Protein AF-A0A7S1TTG0-F1 (afdb_monomer_lite)

Organism: NCBI:txid124430

Radius of gyration: 37.66 Å; chains: 1; bounding box: 76×42×135 Å

pLDDT: mean 81.74, std 12.65, range [34.72, 96.5]

Foldseek 3Di:
DVVVVVVVVVVVVVVVVVVVVVVVVVVVVVVVVVVVVVVVVVVVVVVVVVVVVVVVVVVVVVVVVVVVVLVVLLVVLVVLLVLLVVLLVVVLVVCVVCVPQVQQSVLLNLLSCLLNLLSVLLSVLSVCAPVHDPLSNLVSVLVNLLSLLVNLLSLLSNLCCLQQVNDNVSNLVSFDQWDFALDDDPDPPPPDPDPRDIDGSNVLSVQLNVLSVQLSVLRSVLSVVVSVVVVPPDPDDLAQCPPVDPSNVSVVVNVVSVVSNVSSVVRSCVRCVVVCVVVCCPLLVCLSVVLVVVLVVLLVVLRVCSVVCPPCSNDPSSSSSVSSSVSSNSSSVSSVSND

Structure (mmCIF, N/CA/C/O backbone):
data_AF-A0A7S1TTG0-F1
#
_entry.id   AF-A0A7S1TTG0-F1
#
loop_
_atom_site.group_PDB
_atom_site.id
_atom_site.type_symbol
_atom_site.label_atom_id
_atom_site.label_alt_id
_atom_site.label_comp_id
_atom_site.label_asym_id
_atom_site.label_entity_id
_atom_site.label_seq_id
_atom_site.pdbx_PDB_ins_code
_atom_site.Cartn_x
_atom_site.Cartn_y
_atom_site.Cartn_z
_atom_site.occupancy
_atom_site.B_iso_or_equiv
_atom_site.auth_seq_id
_atom_site.auth_comp_id
_atom_site.auth_asym_id
_atom_site.auth_atom_id
_atom_site.pdbx_PDB_model_num
ATOM 1 N N . ASN A 1 1 ? 45.278 26.942 -102.974 1.00 57.84 1 ASN A N 1
ATOM 2 C CA . ASN A 1 1 ? 44.413 25.773 -102.704 1.00 57.84 1 ASN A CA 1
ATOM 3 C C . ASN A 1 1 ? 45.129 24.630 -102.006 1.00 57.84 1 ASN A C 1
ATOM 5 O O . ASN A 1 1 ? 44.792 24.417 -100.856 1.00 57.84 1 ASN A O 1
ATOM 9 N N . ARG A 1 2 ? 46.149 23.974 -102.584 1.00 59.22 2 ARG A N 1
ATOM 10 C CA . ARG A 1 2 ? 46.800 22.806 -101.938 1.00 59.22 2 ARG A CA 1
ATOM 11 C C . ARG A 1 2 ? 47.342 23.033 -100.519 1.00 59.22 2 ARG A C 1
ATOM 13 O O . ARG A 1 2 ? 47.180 22.164 -99.680 1.00 59.22 2 ARG A O 1
ATOM 20 N N . THR A 1 3 ? 47.940 24.190 -100.237 1.00 59.69 3 THR A N 1
ATOM 21 C CA . THR A 1 3 ? 48.471 24.520 -98.901 1.00 59.69 3 THR A CA 1
ATOM 22 C C . THR A 1 3 ? 47.386 24.735 -97.842 1.00 59.69 3 THR A C 1
ATOM 24 O O . THR A 1 3 ? 47.612 24.417 -96.683 1.00 59.69 3 THR A O 1
ATOM 27 N N . LEU A 1 4 ? 46.199 25.220 -98.228 1.00 60.75 4 LEU A N 1
ATOM 28 C CA . LEU A 1 4 ? 45.053 25.379 -97.322 1.00 60.75 4 LEU A CA 1
ATOM 29 C C . LEU A 1 4 ? 44.391 24.029 -97.007 1.00 60.75 4 LEU A C 1
ATOM 31 O O . LEU A 1 4 ? 43.948 23.816 -95.882 1.00 60.75 4 LEU A O 1
ATOM 35 N N . GLU A 1 5 ? 44.362 23.109 -97.974 1.00 65.69 5 GLU A N 1
ATOM 36 C CA . GLU A 1 5 ? 43.811 21.760 -97.796 1.00 65.69 5 GLU A CA 1
ATOM 37 C C . GLU A 1 5 ? 44.670 20.899 -96.856 1.00 65.69 5 GLU A C 1
ATOM 39 O O . GLU A 1 5 ? 44.120 20.223 -95.987 1.00 65.69 5 GLU A O 1
ATOM 44 N N . THR A 1 6 ? 46.004 20.974 -96.948 1.00 68.06 6 THR A N 1
ATOM 45 C CA . THR A 1 6 ? 46.905 20.286 -96.003 1.00 68.06 6 THR A CA 1
ATOM 46 C C . THR A 1 6 ? 46.790 20.836 -94.583 1.00 68.06 6 THR A C 1
ATOM 48 O O . THR A 1 6 ? 46.655 20.054 -93.647 1.00 68.06 6 THR A O 1
ATOM 51 N N . SER A 1 7 ? 46.737 22.162 -94.406 1.00 66.00 7 SER A N 1
ATOM 52 C CA . SER A 1 7 ? 46.557 22.766 -93.076 1.00 66.00 7 SER A CA 1
ATOM 53 C C . SER A 1 7 ? 45.190 22.442 -92.459 1.00 66.00 7 SER A C 1
ATOM 55 O O . SER A 1 7 ? 45.082 22.271 -91.247 1.00 66.00 7 SER A O 1
ATOM 57 N N . HIS A 1 8 ? 44.140 22.311 -93.277 1.00 74.00 8 HIS A N 1
ATOM 58 C CA . HIS A 1 8 ? 42.823 21.878 -92.806 1.00 74.00 8 HIS A CA 1
ATOM 59 C C . HIS A 1 8 ? 42.832 20.405 -92.361 1.00 74.00 8 HIS A C 1
ATOM 61 O O . HIS A 1 8 ? 42.243 20.067 -91.336 1.00 74.00 8 HIS A O 1
ATOM 67 N N . HIS A 1 9 ? 43.533 19.530 -93.089 1.00 76.06 9 HIS A N 1
ATOM 68 C CA . HIS A 1 9 ? 43.656 18.113 -92.740 1.00 76.06 9 HIS A CA 1
ATOM 69 C C . HIS A 1 9 ? 44.483 17.889 -91.460 1.00 76.06 9 HIS A C 1
ATOM 71 O O . HIS A 1 9 ? 44.135 17.042 -90.638 1.00 76.06 9 HIS A O 1
ATOM 77 N N . GLU A 1 10 ? 45.549 18.664 -91.250 1.00 78.56 10 GLU A N 1
ATOM 78 C CA . GLU A 1 10 ? 46.333 18.645 -90.005 1.00 78.56 10 GLU A CA 1
ATOM 79 C C . GLU A 1 10 ? 45.517 19.159 -88.811 1.00 78.56 10 GLU A C 1
ATOM 81 O O . GLU A 1 10 ? 45.565 18.584 -87.723 1.00 78.56 10 GLU A O 1
ATOM 86 N N . MET A 1 11 ? 44.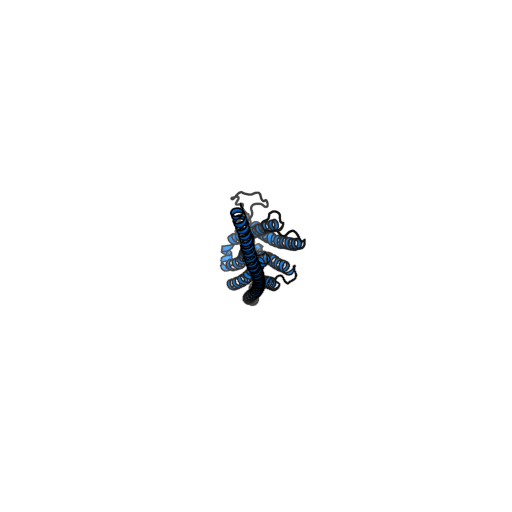705 20.199 -89.021 1.00 78.62 11 MET A N 1
ATOM 87 C CA . MET A 1 11 ? 43.832 20.743 -87.982 1.00 78.62 11 MET A CA 1
ATOM 88 C C . MET A 1 11 ? 42.720 19.762 -87.579 1.00 78.62 11 MET A C 1
ATOM 90 O O . MET A 1 11 ? 42.413 19.645 -86.393 1.00 78.62 11 MET A O 1
ATOM 94 N N . GLU A 1 12 ? 42.138 19.019 -88.525 1.00 81.38 12 GLU A N 1
ATOM 95 C CA . GLU A 1 12 ? 41.168 17.958 -88.218 1.00 81.38 12 GLU A CA 1
ATOM 96 C C . GLU A 1 12 ? 41.820 16.747 -87.530 1.00 81.38 12 GLU A C 1
ATOM 98 O O . GLU A 1 12 ? 41.250 16.202 -86.581 1.00 81.38 12 GLU A O 1
ATOM 103 N N . ALA A 1 13 ? 43.045 16.372 -87.912 1.00 81.62 13 ALA A N 1
ATOM 104 C CA . ALA A 1 13 ? 43.808 15.344 -87.201 1.00 81.62 13 ALA A CA 1
ATOM 105 C C . ALA A 1 13 ? 44.073 15.754 -85.739 1.00 81.62 13 ALA A C 1
ATOM 107 O O . ALA A 1 13 ? 43.800 14.979 -84.824 1.00 81.62 13 ALA A O 1
ATOM 108 N N . TYR A 1 14 ? 44.487 17.004 -85.499 1.00 82.75 14 TYR A N 1
ATOM 109 C CA . TYR A 1 14 ? 44.721 17.528 -84.150 1.00 82.75 14 TYR A CA 1
ATOM 110 C C . TYR A 1 14 ? 43.438 17.590 -83.309 1.00 82.75 14 TYR A C 1
ATOM 112 O O . TYR A 1 14 ? 43.443 17.212 -82.137 1.00 82.75 14 TYR A O 1
ATOM 120 N N . LYS A 1 15 ? 42.307 18.007 -83.900 1.00 85.25 15 LYS A N 1
ATOM 121 C CA . LYS A 1 15 ? 40.992 17.966 -83.232 1.00 85.25 15 LYS A CA 1
ATOM 122 C C . LYS A 1 15 ? 40.595 16.546 -82.840 1.00 85.25 15 LYS A C 1
ATOM 124 O O . LYS A 1 15 ? 40.024 16.357 -81.768 1.00 85.25 15 LYS A O 1
ATOM 129 N N . THR A 1 16 ? 40.879 15.567 -83.696 1.00 85.19 16 THR A N 1
ATOM 130 C CA . THR A 1 16 ? 40.537 14.160 -83.451 1.00 85.19 16 THR A CA 1
ATOM 131 C C . THR A 1 16 ? 41.387 13.586 -82.318 1.00 85.19 16 THR A C 1
ATOM 133 O O . THR A 1 16 ? 40.827 13.058 -81.361 1.00 85.19 16 THR A O 1
ATOM 136 N N . SER A 1 17 ? 42.706 13.806 -82.337 1.00 85.56 17 SER A N 1
ATOM 137 C CA . SER A 1 17 ? 43.602 13.406 -81.241 1.00 85.56 17 SER A CA 1
ATOM 138 C C . SER A 1 17 ? 43.281 14.117 -79.923 1.00 85.56 17 SER A C 1
ATOM 140 O O . SER A 1 17 ? 43.355 13.509 -78.857 1.00 85.56 17 SER A O 1
ATOM 142 N N . PHE A 1 18 ? 42.880 15.392 -79.967 1.00 88.06 18 PHE A N 1
ATOM 143 C CA . PHE A 1 18 ? 42.458 16.123 -78.770 1.00 88.06 18 PHE A CA 1
ATOM 144 C C . PHE A 1 18 ? 41.147 15.578 -78.187 1.00 88.06 18 PHE A C 1
ATOM 146 O O . PHE A 1 18 ? 41.023 15.465 -76.967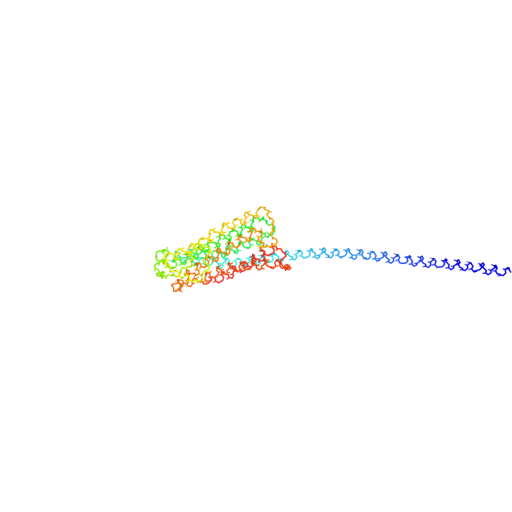 1.00 88.06 18 PHE A O 1
ATOM 153 N N . ARG A 1 19 ? 40.175 15.210 -79.035 1.00 88.19 19 ARG A N 1
ATOM 154 C CA . ARG A 1 19 ? 38.940 14.539 -78.594 1.00 88.19 19 ARG A CA 1
ATOM 155 C C . ARG A 1 19 ? 39.243 13.193 -77.950 1.00 88.19 19 ARG A C 1
ATOM 157 O O . ARG A 1 19 ? 38.783 12.955 -76.843 1.00 88.19 19 ARG A O 1
ATOM 164 N N . GLU A 1 20 ? 40.085 12.379 -78.579 1.00 90.94 20 GLU A N 1
ATOM 165 C CA . GLU A 1 20 ? 40.494 11.077 -78.047 1.00 90.94 20 GLU A CA 1
ATOM 166 C C . GLU A 1 20 ? 41.223 11.205 -76.699 1.00 90.94 20 GLU A C 1
ATOM 168 O O . GLU A 1 20 ? 40.926 10.474 -75.755 1.00 90.94 20 GLU A O 1
ATOM 173 N N . TYR A 1 21 ? 42.119 12.189 -76.556 1.00 89.44 21 TYR A N 1
ATOM 174 C CA . TYR A 1 21 ? 42.762 12.485 -75.274 1.00 89.44 21 TYR A CA 1
ATOM 175 C C . TYR A 1 21 ? 41.751 12.945 -74.213 1.00 89.44 21 TYR A C 1
ATOM 177 O O . TYR A 1 21 ? 41.807 12.491 -73.072 1.00 89.44 21 TYR A O 1
ATOM 185 N N . SER A 1 22 ? 40.806 13.818 -74.580 1.00 89.75 22 SER A N 1
ATOM 186 C CA . SER A 1 22 ? 39.758 14.292 -73.670 1.00 89.75 22 SER A CA 1
ATOM 187 C C . SER A 1 22 ? 38.831 13.164 -73.216 1.00 89.75 22 SER A C 1
ATOM 189 O O . SER A 1 22 ? 38.474 13.122 -72.038 1.00 89.75 22 SER A O 1
ATOM 191 N N . ASP A 1 23 ? 38.460 12.257 -74.117 1.00 91.75 23 ASP A N 1
ATOM 192 C CA . ASP A 1 23 ? 37.579 11.131 -73.817 1.00 91.75 23 ASP A CA 1
ATOM 193 C C . ASP A 1 23 ? 38.298 10.080 -72.960 1.00 91.75 23 ASP A C 1
ATOM 195 O O . ASP A 1 23 ? 37.729 9.613 -71.974 1.00 91.75 23 ASP A O 1
ATOM 199 N N . ASN A 1 24 ? 39.581 9.805 -73.227 1.00 91.44 24 ASN A N 1
ATOM 200 C CA . ASN A 1 24 ? 40.414 8.962 -72.363 1.00 91.44 24 ASN A CA 1
ATOM 201 C C . ASN A 1 24 ? 40.600 9.568 -70.963 1.00 91.44 24 ASN A C 1
ATOM 203 O O . ASN A 1 24 ? 40.540 8.852 -69.963 1.00 91.44 24 ASN A O 1
ATOM 207 N N . LEU A 1 25 ? 40.794 10.888 -70.862 1.00 91.62 25 LEU A N 1
ATOM 208 C CA . LEU A 1 25 ? 40.912 11.575 -69.574 1.00 91.62 25 LEU A CA 1
ATOM 209 C C . LEU A 1 25 ? 39.609 11.472 -68.764 1.00 91.62 25 LEU A C 1
ATOM 211 O O . LEU A 1 25 ? 39.657 11.187 -67.569 1.00 91.62 25 LEU A O 1
ATOM 215 N N . LYS A 1 26 ? 38.451 11.666 -69.412 1.00 92.62 26 LYS A N 1
ATOM 216 C CA . LYS A 1 26 ? 37.133 11.496 -68.778 1.00 92.62 26 LYS A CA 1
ATOM 217 C C . LYS A 1 26 ? 36.910 10.058 -68.327 1.00 92.62 26 LYS A C 1
ATOM 219 O O . LYS A 1 26 ? 36.543 9.852 -67.179 1.00 92.62 26 LYS A O 1
ATOM 224 N N . ALA A 1 27 ? 37.201 9.079 -69.184 1.00 91.44 27 ALA A N 1
ATOM 225 C CA . ALA A 1 27 ? 37.044 7.667 -68.854 1.00 91.44 27 ALA A CA 1
ATOM 226 C C . ALA A 1 27 ? 37.896 7.258 -67.640 1.00 91.44 27 ALA A C 1
ATOM 228 O O . ALA A 1 27 ? 37.401 6.577 -66.744 1.00 91.44 27 ALA A O 1
ATOM 229 N N . ASN A 1 28 ? 39.148 7.725 -67.565 1.00 91.75 28 ASN A N 1
ATOM 230 C CA . ASN A 1 28 ? 40.023 7.472 -66.417 1.00 91.75 28 ASN A CA 1
ATOM 231 C C . ASN A 1 28 ? 39.524 8.160 -65.137 1.00 91.75 28 ASN A C 1
ATOM 233 O O . ASN A 1 28 ? 39.588 7.572 -64.057 1.00 91.75 28 ASN A O 1
ATOM 237 N N . LEU A 1 29 ? 39.007 9.388 -65.247 1.00 93.25 29 LEU A N 1
ATOM 238 C CA . LEU A 1 29 ? 38.441 10.119 -64.113 1.00 93.25 29 LEU A CA 1
ATOM 239 C C . LEU A 1 29 ? 37.163 9.446 -63.587 1.00 93.25 29 LEU A C 1
ATOM 241 O O . LEU A 1 29 ? 37.017 9.268 -62.378 1.00 93.25 29 LEU A O 1
ATOM 245 N N . ASP A 1 30 ? 36.273 9.023 -64.486 1.00 92.44 30 ASP A N 1
ATOM 246 C CA . ASP A 1 30 ? 35.035 8.317 -64.150 1.00 92.44 30 ASP A CA 1
ATOM 247 C C . ASP A 1 30 ? 35.322 6.938 -63.543 1.00 92.44 30 ASP A C 1
ATOM 249 O O . ASP A 1 30 ? 34.661 6.534 -62.583 1.00 92.44 30 ASP A O 1
ATOM 253 N N . ALA A 1 31 ? 36.328 6.219 -64.052 1.00 92.50 31 ALA A N 1
ATOM 254 C CA . ALA A 1 31 ? 36.776 4.953 -63.479 1.00 92.50 31 ALA A CA 1
ATOM 255 C C . ALA A 1 31 ? 37.287 5.140 -62.041 1.00 92.50 31 ALA A C 1
ATOM 257 O O . ALA A 1 31 ? 36.800 4.461 -61.135 1.00 92.50 31 ALA A O 1
ATOM 258 N N . GLY A 1 32 ? 38.179 6.113 -61.813 1.00 92.50 32 GLY A N 1
ATOM 259 C CA . GLY A 1 32 ? 38.700 6.416 -60.476 1.00 92.50 32 GLY A CA 1
ATOM 260 C C . GLY A 1 32 ? 37.614 6.883 -59.499 1.00 92.50 32 GLY A C 1
ATOM 261 O O . GLY A 1 32 ? 37.594 6.470 -58.339 1.00 92.50 32 GLY A O 1
ATOM 262 N N . PHE A 1 33 ? 36.651 7.688 -59.962 1.00 94.19 33 PHE A N 1
ATOM 263 C CA . PHE A 1 33 ? 35.522 8.119 -59.134 1.00 94.19 33 PHE A CA 1
ATOM 264 C C . PHE A 1 33 ? 34.594 6.954 -58.760 1.00 94.19 33 PHE A C 1
ATOM 266 O O . PHE A 1 33 ? 34.134 6.858 -57.619 1.00 94.19 33 PHE A O 1
ATOM 273 N N . ASN A 1 34 ? 34.322 6.044 -59.700 1.00 93.19 34 ASN A N 1
ATOM 274 C CA . ASN A 1 34 ? 33.497 4.864 -59.445 1.00 93.19 34 ASN A CA 1
ATOM 275 C C . ASN A 1 34 ? 34.171 3.877 -58.482 1.00 93.19 34 ASN A C 1
ATOM 277 O O . ASN A 1 34 ? 33.480 3.308 -57.634 1.00 93.19 34 ASN A O 1
ATOM 281 N N . GLU A 1 35 ? 35.492 3.714 -58.565 1.00 94.94 35 GLU A N 1
ATOM 282 C CA . GLU A 1 35 ? 36.279 2.904 -57.630 1.00 94.94 35 GLU A CA 1
ATOM 283 C C . GLU A 1 35 ? 36.196 3.462 -56.202 1.00 94.94 35 GLU A C 1
ATOM 285 O O . GLU A 1 35 ? 35.742 2.763 -55.294 1.00 94.94 35 GLU A O 1
ATOM 290 N N . GLN A 1 36 ? 36.478 4.757 -56.015 1.00 93.38 36 GLN A N 1
ATOM 291 C CA . GLN A 1 36 ? 36.353 5.406 -54.702 1.00 93.38 36 GLN A CA 1
ATOM 292 C C . GLN A 1 36 ? 34.925 5.336 -54.144 1.00 93.38 36 GLN A C 1
ATOM 294 O O . GLN A 1 36 ? 34.714 5.143 -52.944 1.00 93.38 36 GLN A O 1
ATOM 299 N N . LYS A 1 37 ? 33.911 5.462 -55.006 1.00 95.06 37 LYS A N 1
ATOM 300 C CA . LYS A 1 37 ? 32.506 5.323 -54.607 1.00 95.06 37 LYS A CA 1
ATOM 301 C C . LYS A 1 37 ? 32.175 3.896 -54.158 1.00 95.06 37 LYS A C 1
ATOM 303 O O . LYS A 1 37 ? 31.380 3.727 -53.229 1.00 95.06 37 LYS A O 1
ATOM 308 N N . ALA A 1 38 ? 32.757 2.879 -54.794 1.00 94.44 38 ALA A N 1
ATOM 309 C CA . ALA A 1 38 ? 32.591 1.484 -54.399 1.00 94.44 38 ALA A CA 1
ATOM 310 C C . ALA A 1 38 ? 33.254 1.201 -53.041 1.00 94.44 38 ALA A C 1
ATOM 312 O O . ALA A 1 38 ? 32.617 0.592 -52.176 1.00 94.44 38 ALA A O 1
ATOM 313 N N . GLU A 1 39 ? 34.466 1.714 -52.811 1.00 95.69 39 GLU A N 1
ATOM 314 C CA . GLU A 1 39 ? 35.157 1.621 -51.519 1.00 95.69 39 GLU A CA 1
ATOM 315 C C . GLU A 1 39 ? 34.374 2.311 -50.397 1.00 95.69 39 GLU A C 1
ATOM 317 O O . GLU A 1 39 ? 34.127 1.706 -49.355 1.00 95.69 39 GLU A O 1
ATOM 322 N N . LEU A 1 40 ? 33.881 3.533 -50.630 1.00 94.50 40 LEU A N 1
ATOM 323 C CA . LEU A 1 40 ? 33.034 4.250 -49.670 1.00 94.50 40 LEU A CA 1
ATOM 324 C C . LEU A 1 40 ? 31.747 3.488 -49.342 1.00 94.50 40 LEU A C 1
ATOM 326 O O . LEU A 1 40 ? 31.294 3.496 -48.196 1.00 94.50 40 LEU A O 1
ATOM 330 N N . LYS A 1 41 ? 31.140 2.824 -50.333 1.00 94.94 41 LYS A N 1
ATOM 331 C CA . LYS A 1 41 ? 29.941 2.007 -50.117 1.00 94.94 41 LYS A CA 1
ATOM 332 C C . LYS A 1 41 ? 30.253 0.780 -49.258 1.00 94.94 41 LYS A C 1
ATOM 334 O O . LYS A 1 41 ? 29.462 0.463 -48.371 1.00 94.94 41 LYS A O 1
ATOM 339 N N . LYS A 1 42 ? 31.395 0.126 -49.494 1.00 96.50 42 LYS A N 1
ATOM 340 C CA . LYS A 1 42 ? 31.872 -1.003 -48.688 1.00 96.50 42 LYS A CA 1
ATOM 341 C C . LYS A 1 42 ? 32.164 -0.567 -47.250 1.00 96.50 42 LYS A C 1
ATOM 343 O O . LYS A 1 42 ? 31.603 -1.147 -46.325 1.00 96.50 42 LYS A O 1
ATOM 348 N N . PHE A 1 43 ? 32.922 0.512 -47.067 1.00 95.94 43 PHE A N 1
ATOM 349 C CA . PHE A 1 43 ? 33.216 1.069 -45.747 1.00 95.94 43 PHE A CA 1
ATOM 350 C C . PHE A 1 43 ? 31.936 1.440 -44.987 1.00 95.94 43 PHE A C 1
ATOM 352 O O . PHE A 1 43 ? 31.774 1.081 -43.827 1.00 95.94 43 PHE A O 1
ATOM 359 N N . ARG A 1 44 ? 30.965 2.080 -45.654 1.00 95.56 44 ARG A N 1
ATOM 360 C CA . ARG A 1 44 ? 29.659 2.371 -45.047 1.00 95.56 44 ARG A CA 1
ATOM 361 C C . ARG A 1 44 ? 28.925 1.101 -44.614 1.00 95.56 44 ARG A C 1
ATOM 363 O O . ARG A 1 44 ? 28.320 1.098 -43.550 1.00 95.56 44 ARG A O 1
ATOM 370 N N . SER A 1 45 ? 28.956 0.038 -45.420 1.00 95.12 45 SER A N 1
ATOM 371 C CA . SER A 1 45 ? 28.328 -1.228 -45.025 1.00 95.12 45 SER A CA 1
ATOM 372 C C . SER A 1 45 ? 29.005 -1.854 -43.805 1.00 95.12 45 SER A C 1
ATOM 374 O O . SER A 1 45 ? 28.302 -2.323 -42.918 1.00 95.12 45 SER A O 1
ATOM 376 N N . GLU A 1 46 ? 30.335 -1.779 -43.711 1.00 95.69 46 GLU A N 1
ATOM 377 C CA . GLU A 1 46 ? 31.092 -2.254 -42.548 1.00 95.69 46 GLU A CA 1
ATOM 378 C C . GLU A 1 46 ? 30.751 -1.440 -41.290 1.00 95.69 46 GLU A C 1
ATOM 380 O O . GLU A 1 46 ? 30.434 -2.023 -40.253 1.00 95.69 46 GLU A O 1
ATOM 385 N N . VAL A 1 47 ? 30.708 -0.107 -41.393 1.00 95.75 47 VAL A N 1
ATOM 386 C CA . VAL A 1 47 ? 30.291 0.776 -40.288 1.00 95.75 47 VAL A CA 1
ATOM 387 C C . VAL A 1 47 ? 28.889 0.416 -39.799 1.00 95.75 47 VAL A C 1
ATOM 389 O O . VAL A 1 47 ? 28.706 0.215 -38.603 1.00 95.75 47 VAL A O 1
ATOM 392 N N . ASN A 1 48 ? 27.929 0.236 -40.710 1.00 94.88 48 ASN A N 1
ATOM 393 C CA . ASN A 1 48 ? 26.562 -0.137 -40.341 1.00 94.88 48 ASN A CA 1
ATOM 394 C C . ASN A 1 48 ? 26.496 -1.515 -39.655 1.00 94.88 48 ASN A C 1
ATOM 396 O O . ASN A 1 48 ? 25.698 -1.709 -38.743 1.00 94.88 48 ASN A O 1
ATOM 400 N N . THR A 1 49 ? 27.318 -2.486 -40.079 1.00 95.88 49 THR A N 1
ATOM 401 C CA . THR A 1 49 ? 27.368 -3.802 -39.415 1.00 95.88 49 THR A CA 1
ATOM 402 C C . THR A 1 49 ? 27.968 -3.728 -38.014 1.00 95.88 49 THR A C 1
ATOM 404 O O . THR A 1 49 ? 27.493 -4.416 -37.113 1.00 95.88 49 THR A O 1
ATOM 407 N N . VAL A 1 50 ? 28.976 -2.877 -37.810 1.00 95.56 50 VAL A N 1
ATOM 408 C CA . VAL A 1 50 ? 29.581 -2.651 -36.491 1.00 95.56 50 VAL A CA 1
ATOM 409 C C . VAL A 1 50 ? 28.614 -1.908 -35.570 1.00 95.56 50 VAL A C 1
ATOM 411 O O . VAL A 1 50 ? 28.492 -2.284 -34.409 1.00 95.56 50 VAL A O 1
ATOM 414 N N . GLU A 1 51 ? 27.899 -0.903 -36.080 1.00 95.56 51 GLU A N 1
ATOM 415 C CA . GLU A 1 51 ? 26.867 -0.165 -35.339 1.00 95.56 51 GLU A CA 1
ATOM 416 C C . GLU A 1 51 ? 25.751 -1.104 -34.864 1.00 95.56 51 GLU A C 1
ATOM 418 O O . GLU A 1 51 ? 25.448 -1.140 -33.675 1.00 95.56 51 GLU A O 1
ATOM 423 N N . ALA A 1 52 ? 25.236 -1.963 -35.751 1.00 94.50 52 ALA A N 1
ATOM 424 C CA . ALA A 1 52 ? 24.230 -2.959 -35.386 1.00 94.50 52 ALA A CA 1
ATOM 425 C C . ALA A 1 52 ? 24.733 -3.952 -34.319 1.00 94.50 52 ALA A C 1
ATOM 427 O O . ALA A 1 52 ? 24.007 -4.267 -33.376 1.00 94.50 52 ALA A O 1
ATOM 428 N N . GLY A 1 53 ? 25.981 -4.422 -34.436 1.00 95.44 53 GLY A N 1
ATOM 429 C CA . GLY A 1 53 ? 26.585 -5.306 -33.434 1.00 95.44 53 GLY A CA 1
ATOM 430 C C . GLY A 1 53 ? 26.809 -4.617 -32.084 1.00 95.44 53 GLY A C 1
ATOM 431 O O . GLY A 1 53 ? 26.649 -5.236 -31.031 1.00 95.44 53 GLY A O 1
ATOM 432 N N . LEU A 1 54 ? 27.144 -3.324 -32.096 1.00 94.19 54 LEU A N 1
ATOM 433 C CA . LEU A 1 54 ? 27.290 -2.527 -30.883 1.00 94.19 54 LEU A CA 1
ATOM 434 C C . LEU A 1 54 ? 25.937 -2.307 -30.196 1.00 94.19 54 LEU A C 1
ATOM 436 O O . LEU A 1 54 ? 25.851 -2.475 -28.982 1.00 94.19 54 LEU A O 1
ATOM 440 N N . ASP A 1 55 ? 24.886 -1.993 -30.951 1.00 93.56 55 ASP A N 1
ATOM 441 C CA . ASP A 1 55 ? 23.528 -1.825 -30.422 1.00 93.56 55 ASP A CA 1
ATOM 442 C C . ASP A 1 55 ? 22.994 -3.121 -29.797 1.00 93.56 55 ASP A C 1
ATOM 444 O O . ASP A 1 55 ? 22.394 -3.096 -28.715 1.00 93.56 55 ASP A O 1
ATOM 448 N N . GLU A 1 56 ? 23.256 -4.269 -30.427 1.00 93.88 56 GLU A N 1
ATOM 449 C CA . GLU A 1 56 ? 22.932 -5.584 -29.869 1.00 93.88 56 GLU A CA 1
ATOM 450 C C . GLU A 1 56 ? 23.685 -5.829 -28.552 1.00 93.88 56 GLU A C 1
ATOM 452 O O . GLU A 1 56 ? 23.071 -6.182 -27.539 1.00 93.88 56 GLU A O 1
ATOM 457 N N . TYR A 1 57 ? 24.995 -5.558 -28.522 1.00 92.88 57 TYR A N 1
ATOM 458 C CA . TYR A 1 57 ? 25.815 -5.705 -27.318 1.00 92.88 57 TYR A CA 1
ATOM 459 C C . TYR A 1 57 ? 25.364 -4.777 -26.181 1.00 92.88 57 TYR A C 1
ATOM 461 O O . TYR A 1 57 ? 25.256 -5.214 -25.031 1.00 92.88 57 TYR A O 1
ATOM 469 N N . ILE A 1 58 ? 25.060 -3.511 -26.482 1.00 92.31 58 ILE A N 1
ATOM 470 C CA . ILE A 1 58 ? 24.532 -2.536 -25.518 1.00 92.31 58 ILE A CA 1
ATOM 471 C C . ILE A 1 58 ? 23.191 -3.022 -24.969 1.00 92.31 58 ILE A C 1
ATOM 473 O O . ILE A 1 58 ? 22.970 -2.981 -23.758 1.00 92.31 58 ILE A O 1
ATOM 477 N N . THR A 1 59 ? 22.299 -3.510 -25.832 1.00 90.38 59 THR A N 1
ATOM 478 C CA . THR A 1 59 ? 20.975 -3.997 -25.426 1.00 90.38 59 THR A CA 1
ATOM 479 C C . THR A 1 59 ? 21.085 -5.219 -24.520 1.00 90.38 59 THR A C 1
ATOM 481 O O . THR A 1 59 ? 20.448 -5.255 -23.464 1.00 90.38 59 THR A O 1
ATOM 484 N N . HIS A 1 60 ? 21.934 -6.183 -24.880 1.00 89.69 60 HIS A N 1
ATOM 485 C CA . HIS A 1 60 ? 22.189 -7.374 -24.072 1.00 89.69 60 HIS A CA 1
ATOM 486 C C . HIS A 1 60 ? 22.807 -7.015 -22.714 1.00 89.69 60 HIS A C 1
ATOM 488 O O . HIS A 1 60 ? 22.331 -7.460 -21.669 1.00 89.69 60 HIS A O 1
ATOM 494 N N . THR A 1 61 ? 23.822 -6.150 -22.714 1.00 88.50 61 THR A N 1
ATOM 495 C CA . THR A 1 61 ? 24.506 -5.689 -21.499 1.00 88.50 61 THR A CA 1
ATOM 496 C C . THR A 1 61 ? 23.542 -4.948 -20.567 1.00 88.50 61 THR A C 1
ATOM 498 O O . THR A 1 61 ? 23.469 -5.244 -19.376 1.00 88.50 61 THR A O 1
ATOM 501 N N . ASN A 1 62 ? 22.725 -4.036 -21.104 1.00 86.88 62 ASN A N 1
ATOM 502 C CA . ASN A 1 62 ? 21.706 -3.318 -20.335 1.00 86.88 62 ASN A CA 1
ATOM 503 C C . ASN A 1 62 ? 20.626 -4.253 -19.776 1.00 86.88 62 ASN A C 1
ATOM 505 O O . ASN A 1 62 ? 20.136 -4.026 -18.669 1.00 86.88 62 ASN A O 1
ATOM 509 N N . ALA A 1 63 ? 20.239 -5.293 -20.520 1.00 83.56 63 ALA A N 1
ATOM 510 C CA . ALA A 1 63 ? 19.297 -6.297 -20.037 1.00 83.56 63 ALA A CA 1
ATOM 511 C C . ALA A 1 63 ? 19.882 -7.089 -18.857 1.00 83.56 63 ALA A C 1
ATOM 513 O O . ALA A 1 63 ? 19.209 -7.229 -17.837 1.00 83.56 63 ALA A O 1
ATOM 514 N N . GLN A 1 64 ? 21.143 -7.528 -18.950 1.00 85.75 64 GLN A N 1
ATOM 515 C CA . GLN A 1 64 ? 21.831 -8.209 -17.847 1.00 85.75 64 GLN A CA 1
ATOM 516 C C . GLN A 1 64 ? 21.939 -7.319 -16.603 1.00 85.75 64 GLN A C 1
ATOM 518 O O . GLN A 1 64 ? 21.549 -7.748 -15.518 1.00 85.75 64 GLN A O 1
ATOM 523 N N . PHE A 1 65 ? 22.360 -6.058 -16.758 1.00 85.06 65 PHE A N 1
ATOM 524 C CA . PHE A 1 65 ? 22.439 -5.116 -15.637 1.00 85.06 65 PHE A CA 1
ATOM 525 C C . PHE A 1 65 ? 21.086 -4.896 -14.948 1.00 85.06 65 PHE A C 1
ATOM 527 O O . PHE A 1 65 ? 21.032 -4.826 -13.722 1.00 85.06 65 PHE A O 1
ATOM 534 N N . LYS A 1 66 ? 19.984 -4.818 -15.706 1.00 81.62 66 LYS A N 1
ATOM 535 C CA . LYS A 1 66 ? 18.636 -4.674 -15.128 1.00 81.62 66 LYS A CA 1
ATOM 536 C C . LYS A 1 66 ? 18.232 -5.883 -14.284 1.00 81.62 66 LYS A C 1
ATOM 538 O O . LYS A 1 66 ? 17.660 -5.694 -13.214 1.00 81.62 66 LYS A O 1
ATOM 543 N N . VAL A 1 67 ? 18.543 -7.096 -14.743 1.00 81.88 67 VAL A N 1
ATOM 544 C CA . VAL A 1 67 ? 18.259 -8.337 -14.001 1.00 81.88 67 VAL A CA 1
ATOM 545 C C . VAL A 1 67 ? 19.087 -8.406 -12.717 1.00 81.88 67 VAL A C 1
ATOM 547 O O . VAL A 1 67 ? 18.561 -8.729 -11.656 1.00 81.88 67 VAL A O 1
ATOM 550 N N . GLU A 1 68 ? 20.372 -8.057 -12.771 1.00 84.25 68 GLU A N 1
ATOM 551 C CA . GLU A 1 68 ? 21.210 -8.027 -11.566 1.00 84.25 68 GLU A CA 1
ATOM 552 C C . GLU A 1 68 ? 20.717 -6.989 -10.553 1.00 84.25 68 GLU A C 1
ATOM 554 O O . GLU A 1 68 ? 20.611 -7.282 -9.361 1.00 84.25 68 GLU A O 1
ATOM 559 N N . GLN A 1 69 ? 20.352 -5.791 -11.019 1.00 83.62 69 GLN A N 1
ATOM 560 C CA . GLN A 1 69 ? 19.798 -4.744 -10.162 1.00 83.62 69 GLN A CA 1
ATOM 561 C C . GLN A 1 69 ? 18.484 -5.167 -9.498 1.00 83.62 69 GLN A C 1
ATOM 563 O O . GLN A 1 69 ? 18.311 -4.902 -8.306 1.00 83.62 69 GLN A O 1
ATOM 568 N N . SER A 1 70 ? 17.580 -5.839 -10.222 1.00 84.12 70 SER A N 1
ATOM 569 C CA . SER A 1 70 ? 16.327 -6.325 -9.632 1.00 84.12 70 SER A CA 1
ATOM 570 C C . SER A 1 70 ? 16.587 -7.393 -8.572 1.00 84.12 70 SER A C 1
ATOM 572 O O . SER A 1 70 ? 16.053 -7.298 -7.472 1.00 84.12 70 SER A O 1
ATOM 574 N N . ILE A 1 71 ? 17.491 -8.342 -8.844 1.00 86.88 71 ILE A N 1
ATOM 575 C CA . ILE A 1 71 ? 17.862 -9.387 -7.880 1.00 86.88 71 ILE A CA 1
ATOM 576 C C . ILE A 1 71 ? 18.435 -8.760 -6.604 1.00 86.88 71 ILE A C 1
ATOM 578 O O . ILE A 1 71 ? 18.025 -9.112 -5.498 1.00 86.88 71 ILE A O 1
ATOM 582 N N . ILE A 1 72 ? 19.367 -7.810 -6.730 1.00 88.88 72 ILE A N 1
ATOM 583 C CA . ILE A 1 72 ? 19.963 -7.126 -5.574 1.00 88.88 72 ILE A CA 1
ATOM 584 C C . ILE A 1 72 ? 18.885 -6.397 -4.757 1.00 88.88 72 ILE A C 1
ATOM 586 O O . ILE A 1 72 ? 18.890 -6.486 -3.526 1.00 88.88 72 ILE A O 1
ATOM 590 N N . ALA A 1 73 ? 17.947 -5.710 -5.418 1.00 88.69 73 ALA A N 1
ATOM 591 C CA . ALA A 1 73 ? 16.841 -5.032 -4.746 1.00 88.69 73 ALA A CA 1
ATOM 592 C C . ALA A 1 73 ? 15.960 -6.012 -3.948 1.00 88.69 73 ALA A C 1
ATOM 594 O O . ALA A 1 73 ? 15.623 -5.723 -2.796 1.00 88.69 73 ALA A O 1
ATOM 595 N N . ASP A 1 74 ? 15.664 -7.189 -4.503 1.00 90.44 74 ASP A N 1
ATOM 596 C CA . ASP A 1 74 ? 14.864 -8.229 -3.845 1.00 90.44 74 ASP A CA 1
ATOM 597 C C . ASP A 1 74 ? 15.552 -8.788 -2.589 1.00 90.44 74 ASP A C 1
ATOM 599 O O . ASP A 1 74 ? 14.905 -8.989 -1.555 1.00 90.44 74 ASP A O 1
ATOM 603 N N . TRP A 1 75 ? 16.874 -8.995 -2.633 1.00 93.12 75 TRP A N 1
ATOM 604 C CA . TRP A 1 75 ? 17.661 -9.444 -1.473 1.00 93.12 75 TRP A CA 1
ATOM 605 C C . TRP A 1 75 ? 17.716 -8.394 -0.362 1.00 93.12 75 TRP A C 1
ATOM 607 O O . TRP A 1 75 ? 17.582 -8.722 0.825 1.00 93.12 75 TRP A O 1
ATOM 617 N N . ILE A 1 76 ? 17.889 -7.123 -0.730 1.00 93.88 76 ILE A N 1
ATOM 618 C CA . ILE A 1 76 ? 17.877 -6.010 0.223 1.00 93.88 76 ILE A CA 1
ATOM 619 C C . ILE A 1 76 ? 16.495 -5.907 0.884 1.00 93.88 76 ILE A C 1
ATOM 621 O O . ILE A 1 76 ? 16.405 -5.863 2.114 1.00 93.88 76 ILE A O 1
ATOM 625 N N . ALA A 1 77 ? 15.415 -5.943 0.096 1.00 93.38 77 ALA A N 1
ATOM 626 C CA . ALA A 1 77 ? 14.044 -5.941 0.607 1.00 93.38 77 ALA A CA 1
ATOM 627 C C . ALA A 1 77 ? 13.762 -7.136 1.532 1.00 93.38 77 ALA A C 1
ATOM 629 O O . ALA A 1 77 ? 13.159 -6.969 2.598 1.00 93.38 77 ALA A O 1
ATOM 630 N N . GLY A 1 78 ? 14.245 -8.328 1.171 1.00 94.38 78 GLY A N 1
ATOM 631 C CA . GLY A 1 78 ? 14.143 -9.530 1.998 1.00 94.38 78 GLY A CA 1
ATOM 632 C C . GLY A 1 78 ? 14.845 -9.371 3.343 1.00 94.38 78 GLY A C 1
ATOM 633 O O . GLY A 1 78 ? 14.281 -9.711 4.382 1.00 94.38 78 GLY A O 1
ATOM 634 N N . THR A 1 79 ? 16.033 -8.764 3.354 1.00 94.25 79 THR A N 1
ATOM 635 C CA . THR A 1 79 ? 16.787 -8.501 4.589 1.00 94.25 79 THR A CA 1
ATOM 636 C C . THR A 1 79 ? 16.016 -7.569 5.528 1.00 94.25 79 THR A C 1
ATOM 638 O O . THR A 1 79 ? 15.832 -7.897 6.703 1.00 94.25 79 THR A O 1
ATOM 641 N N . PHE A 1 80 ? 15.497 -6.445 5.020 1.00 93.94 80 PHE A N 1
ATOM 642 C CA . PHE A 1 80 ? 14.662 -5.532 5.813 1.00 93.94 80 PHE A CA 1
ATOM 643 C C . PHE A 1 80 ? 13.394 -6.212 6.333 1.00 93.94 80 PHE A C 1
ATOM 645 O O . PHE A 1 80 ? 13.034 -6.040 7.499 1.00 93.94 80 PHE A O 1
ATOM 652 N N . THR A 1 81 ? 12.757 -7.038 5.503 1.00 94.00 81 THR A N 1
ATOM 653 C CA . THR A 1 81 ? 11.553 -7.788 5.875 1.00 94.00 81 THR A CA 1
ATOM 654 C C . THR A 1 81 ? 11.830 -8.772 7.006 1.00 94.00 81 THR A C 1
ATOM 656 O O . THR A 1 81 ? 11.087 -8.795 7.986 1.00 94.00 81 THR A O 1
ATOM 659 N N . ILE A 1 82 ? 12.917 -9.546 6.924 1.00 95.75 82 ILE A N 1
ATOM 660 C CA . ILE A 1 82 ? 13.308 -10.509 7.963 1.00 95.75 82 ILE A CA 1
ATOM 661 C C . ILE A 1 82 ? 13.625 -9.781 9.273 1.00 95.75 82 ILE A C 1
ATOM 663 O O . ILE A 1 82 ? 13.129 -10.173 10.329 1.00 95.75 82 ILE A O 1
ATOM 667 N N . LEU A 1 83 ? 14.401 -8.696 9.222 1.00 94.38 83 LEU A N 1
ATOM 668 C CA . LEU A 1 83 ? 14.721 -7.911 10.416 1.00 94.38 83 LEU A CA 1
ATOM 669 C C . LEU A 1 83 ? 13.460 -7.309 11.054 1.00 94.38 83 LEU A C 1
ATOM 671 O O . LEU A 1 83 ? 13.258 -7.441 12.263 1.00 94.38 83 LEU A O 1
ATOM 675 N N . GLY A 1 84 ? 12.579 -6.705 10.250 1.00 91.06 84 GLY A N 1
ATOM 676 C CA . GLY A 1 84 ? 11.310 -6.141 10.717 1.00 91.06 84 GLY A CA 1
ATOM 677 C C . GLY A 1 84 ? 10.384 -7.205 11.308 1.00 91.06 84 GLY A C 1
ATOM 678 O O . GLY A 1 84 ? 9.764 -6.987 12.352 1.00 91.06 84 GLY A O 1
ATOM 679 N N . PHE A 1 85 ? 10.351 -8.391 10.697 1.00 93.00 85 PHE A N 1
ATOM 680 C CA . PHE A 1 85 ? 9.614 -9.546 11.195 1.00 93.00 85 PHE A CA 1
ATOM 681 C C . PHE A 1 85 ? 10.129 -9.992 12.566 1.00 93.00 85 PHE A C 1
ATOM 683 O O . PHE A 1 85 ? 9.335 -10.130 13.494 1.00 93.00 85 PHE A O 1
ATOM 690 N N . LEU A 1 86 ? 11.445 -10.163 12.735 1.00 94.25 86 LEU A N 1
ATOM 691 C CA . LEU A 1 86 ? 12.046 -10.585 14.006 1.00 94.25 86 LEU A CA 1
ATOM 692 C C . LEU A 1 86 ? 11.779 -9.580 15.136 1.00 94.25 86 LEU A C 1
ATOM 694 O O . LEU A 1 86 ? 11.430 -9.980 16.251 1.00 94.25 86 LEU A O 1
ATOM 698 N N . ILE A 1 87 ? 11.884 -8.280 14.848 1.00 91.12 87 ILE A N 1
ATOM 699 C CA . ILE A 1 87 ? 11.563 -7.216 15.810 1.00 91.12 87 ILE A CA 1
ATOM 700 C C . ILE A 1 87 ? 10.078 -7.278 16.192 1.00 91.12 87 ILE A C 1
ATOM 702 O O . ILE A 1 87 ? 9.746 -7.311 17.379 1.00 91.12 87 ILE A O 1
ATOM 706 N N . SER A 1 88 ? 9.174 -7.375 15.210 1.00 90.31 88 SER A N 1
ATOM 707 C CA . SER A 1 88 ? 7.736 -7.487 15.479 1.00 90.31 88 SER A CA 1
ATOM 708 C C . SER A 1 88 ? 7.399 -8.742 16.294 1.00 90.31 88 SER A C 1
ATOM 710 O O . SER A 1 88 ? 6.663 -8.662 17.280 1.00 90.31 88 SER A O 1
ATOM 712 N N . MET A 1 89 ? 8.015 -9.886 15.984 1.00 91.44 89 MET A N 1
ATOM 713 C CA . MET A 1 89 ? 7.839 -11.121 16.753 1.00 91.44 89 MET A CA 1
ATOM 714 C C . MET A 1 89 ? 8.308 -10.976 18.202 1.00 91.44 89 MET A C 1
ATOM 716 O O . MET A 1 89 ? 7.629 -11.456 19.110 1.00 91.44 89 MET A O 1
ATOM 720 N N . ARG A 1 90 ? 9.406 -10.255 18.460 1.00 91.00 90 ARG A N 1
ATOM 721 C CA . ARG A 1 90 ? 9.836 -9.931 19.829 1.00 91.00 90 ARG A CA 1
ATOM 722 C C . ARG A 1 90 ? 8.772 -9.115 20.579 1.00 91.00 90 ARG A C 1
ATOM 724 O O . ARG A 1 90 ? 8.521 -9.389 21.755 1.00 91.00 90 ARG A O 1
ATOM 731 N N . HIS A 1 91 ? 8.125 -8.147 19.926 1.00 86.75 91 HIS A N 1
ATOM 732 C CA . HIS A 1 91 ? 7.035 -7.365 20.527 1.00 86.75 91 HIS A CA 1
ATOM 733 C C . HIS A 1 91 ? 5.793 -8.204 20.813 1.00 86.75 91 HIS A C 1
ATOM 735 O O . HIS A 1 91 ? 5.217 -8.103 21.900 1.00 86.75 91 HIS A O 1
ATOM 741 N N . VAL A 1 92 ? 5.400 -9.048 19.857 1.00 89.06 92 VAL A N 1
ATOM 742 C CA . VAL A 1 92 ? 4.300 -10.004 20.019 1.00 89.06 92 VAL A CA 1
ATOM 743 C C . VAL A 1 92 ? 4.586 -10.920 21.206 1.00 89.06 92 VAL A C 1
ATOM 745 O O . VAL A 1 92 ? 3.755 -11.015 22.110 1.00 89.06 92 VAL A O 1
ATOM 748 N N . TYR A 1 93 ? 5.789 -11.500 21.265 1.00 90.50 93 TYR A N 1
ATOM 749 C CA . TYR A 1 93 ? 6.215 -12.353 22.368 1.00 90.50 93 TYR A CA 1
ATOM 750 C C . TYR A 1 93 ? 6.085 -11.633 23.710 1.00 90.50 93 TYR A C 1
ATOM 752 O O . TYR A 1 93 ? 5.382 -12.139 24.582 1.00 90.50 93 TYR A O 1
ATOM 760 N N . GLY A 1 94 ? 6.656 -10.432 23.860 1.00 86.62 94 GLY A N 1
ATOM 761 C CA . GLY A 1 94 ? 6.592 -9.663 25.110 1.00 86.62 94 GLY A CA 1
ATOM 762 C C . GLY A 1 94 ? 5.164 -9.333 25.564 1.00 86.62 94 GLY A C 1
ATOM 763 O O . GLY A 1 94 ? 4.859 -9.371 26.757 1.00 86.62 94 GLY A O 1
ATOM 764 N N . HIS A 1 95 ? 4.255 -9.066 24.623 1.00 85.44 95 HIS A N 1
ATOM 765 C CA . HIS A 1 95 ? 2.837 -8.879 24.931 1.00 85.44 95 HIS A CA 1
ATOM 766 C C . HIS A 1 95 ? 2.151 -10.176 25.376 1.00 85.44 95 HIS A C 1
ATOM 768 O O . HIS A 1 95 ? 1.317 -10.129 26.280 1.00 85.44 95 HIS A O 1
ATOM 774 N N . THR A 1 96 ? 2.491 -11.313 24.762 1.00 87.31 96 THR A N 1
ATOM 775 C CA . THR A 1 96 ? 1.921 -12.625 25.116 1.00 87.31 96 THR A CA 1
ATOM 776 C C . THR A 1 96 ? 2.474 -13.200 26.419 1.00 87.31 96 THR A C 1
ATOM 778 O O . THR A 1 96 ? 1.728 -13.861 27.132 1.00 87.31 96 THR A O 1
ATOM 781 N N . SER A 1 97 ? 3.732 -12.916 26.777 1.00 87.44 97 SER A N 1
ATOM 782 C CA . SER A 1 97 ? 4.318 -13.372 28.050 1.00 87.44 97 SER A CA 1
ATOM 783 C C . SER A 1 97 ? 3.767 -12.594 29.249 1.00 87.44 97 SER A C 1
ATOM 785 O O . SER A 1 97 ? 3.547 -13.181 30.302 1.00 87.44 97 SER A O 1
ATOM 787 N N . ASN A 1 98 ? 3.474 -11.299 29.086 1.00 84.06 98 ASN A N 1
ATOM 788 C CA . ASN A 1 98 ? 2.949 -10.437 30.153 1.00 84.06 98 ASN A CA 1
ATOM 789 C C . ASN A 1 98 ? 1.471 -10.068 29.924 1.00 84.06 98 ASN A C 1
ATOM 791 O O . ASN A 1 98 ? 1.118 -8.891 29.787 1.00 84.06 98 ASN A O 1
ATOM 795 N N . PHE A 1 99 ? 0.589 -11.069 29.860 1.00 82.38 99 PHE A N 1
ATOM 796 C CA . PHE A 1 99 ? -0.809 -10.923 29.428 1.00 82.38 99 PHE A CA 1
ATOM 797 C C . PHE A 1 99 ? -1.781 -10.422 30.523 1.00 82.38 99 PHE A C 1
ATOM 799 O O . PHE A 1 99 ? -2.800 -11.042 30.823 1.00 82.38 99 PHE A O 1
ATOM 806 N N . ASN A 1 100 ? -1.474 -9.273 31.133 1.00 83.56 100 ASN A N 1
ATOM 807 C CA . ASN A 1 100 ? -2.203 -8.735 32.292 1.00 83.56 100 ASN A CA 1
ATOM 808 C C . ASN A 1 100 ? -3.595 -8.152 31.966 1.00 83.56 100 ASN A C 1
ATOM 810 O O . ASN A 1 100 ? -4.466 -8.119 32.832 1.00 83.56 100 ASN A O 1
ATOM 814 N N . LYS A 1 101 ? -3.817 -7.635 30.746 1.00 84.81 101 LYS A N 1
ATOM 815 C CA . LYS A 1 101 ? -5.083 -6.990 30.329 1.00 84.81 101 LYS A CA 1
ATOM 816 C C . LYS A 1 101 ? -5.541 -7.526 28.962 1.00 84.81 101 LYS A C 1
ATOM 818 O O . LYS A 1 101 ? -5.364 -6.845 27.942 1.00 84.81 101 LYS A O 1
ATOM 823 N N . PRO A 1 102 ? -6.202 -8.700 28.914 1.00 85.81 102 PRO A N 1
ATOM 824 C CA . PRO A 1 102 ? -6.519 -9.406 27.668 1.00 85.81 102 PRO A CA 1
ATOM 825 C C . PRO A 1 102 ? -7.468 -8.628 26.742 1.00 85.81 102 PRO A C 1
ATOM 827 O O . PRO A 1 102 ? -7.417 -8.768 25.518 1.00 85.81 102 PRO A O 1
ATOM 830 N N . ALA A 1 103 ? -8.342 -7.780 27.295 1.00 85.25 103 ALA A N 1
ATOM 831 C CA . ALA A 1 103 ? -9.259 -6.958 26.506 1.00 85.25 103 ALA A CA 1
ATOM 832 C C . ALA A 1 103 ? -8.523 -5.935 25.622 1.00 85.25 103 ALA A C 1
ATOM 834 O O . ALA A 1 103 ? -8.942 -5.699 24.490 1.00 85.25 103 ALA A O 1
ATOM 835 N N . ILE A 1 104 ? -7.423 -5.362 26.116 1.00 84.38 104 ILE A N 1
ATOM 836 C CA . ILE A 1 104 ? -6.638 -4.326 25.432 1.00 84.38 104 ILE A CA 1
ATOM 837 C C . ILE A 1 104 ? -5.526 -4.978 24.602 1.00 84.38 104 ILE A C 1
ATOM 839 O O . ILE A 1 104 ? -5.377 -4.681 23.418 1.00 84.38 104 ILE A O 1
ATOM 843 N N . GLN A 1 105 ? -4.779 -5.916 25.193 1.00 86.88 105 GLN A N 1
ATOM 844 C CA . GLN A 1 105 ? -3.593 -6.507 24.568 1.00 86.88 105 GLN A CA 1
ATOM 845 C C . GLN A 1 105 ? -3.909 -7.292 23.294 1.00 86.88 105 GLN A C 1
ATOM 847 O O . GLN A 1 105 ? -3.159 -7.170 22.334 1.00 86.88 105 GLN A O 1
ATOM 852 N N . ARG A 1 106 ? -5.042 -8.007 23.216 1.00 88.88 106 ARG A N 1
ATOM 853 C CA . ARG A 1 106 ? -5.451 -8.697 21.973 1.00 88.88 106 ARG A CA 1
ATOM 854 C C . ARG A 1 106 ? -5.590 -7.747 20.783 1.00 88.88 106 ARG A C 1
ATOM 856 O O . ARG A 1 106 ? -5.232 -8.104 19.669 1.00 88.88 106 ARG A O 1
ATOM 863 N N . LYS A 1 107 ? -6.074 -6.528 21.028 1.00 88.25 107 LYS A N 1
ATOM 864 C CA . LYS A 1 107 ? -6.269 -5.510 19.987 1.00 88.25 107 LYS A CA 1
ATOM 865 C C . LYS A 1 107 ? -4.940 -4.883 19.565 1.00 88.25 107 LYS A C 1
ATOM 867 O O . LYS A 1 107 ? -4.727 -4.643 18.385 1.00 88.25 107 LYS A O 1
ATOM 872 N N . ILE A 1 108 ? -4.023 -4.689 20.517 1.00 86.38 108 ILE A N 1
ATOM 873 C CA . ILE A 1 108 ? -2.644 -4.261 20.234 1.00 86.38 108 ILE A CA 1
ATOM 874 C C . ILE A 1 108 ? -1.902 -5.330 19.421 1.00 86.38 108 ILE A C 1
ATOM 876 O O . ILE A 1 108 ? -1.244 -4.993 18.444 1.00 86.38 108 ILE A O 1
ATOM 880 N N . LEU A 1 109 ? -2.042 -6.610 19.779 1.00 88.31 109 LEU A N 1
ATOM 881 C CA . LEU A 1 109 ? -1.454 -7.724 19.033 1.00 88.31 109 LEU A CA 1
ATOM 882 C C . LEU A 1 109 ? -1.968 -7.768 17.593 1.00 88.31 109 LEU A C 1
ATOM 884 O O . LEU A 1 109 ? -1.160 -7.815 16.674 1.00 88.31 109 LEU A O 1
ATOM 888 N N . ALA A 1 110 ? -3.286 -7.676 17.389 1.00 89.31 110 ALA A N 1
ATOM 889 C CA . ALA A 1 110 ? -3.873 -7.598 16.051 1.00 89.31 110 ALA A CA 1
ATOM 890 C C . ALA A 1 110 ? -3.263 -6.456 15.218 1.00 89.31 110 ALA A C 1
ATOM 892 O O . ALA A 1 110 ? -2.984 -6.608 14.040 1.00 89.31 110 ALA A O 1
ATOM 893 N N . ILE A 1 111 ? -2.981 -5.320 15.835 1.00 87.06 111 ILE A N 1
ATOM 894 C CA . ILE A 1 111 ? -2.348 -4.196 15.157 1.00 87.06 111 ILE A CA 1
ATOM 895 C C . ILE A 1 111 ? -0.859 -4.459 14.832 1.00 87.06 111 ILE A C 1
ATOM 897 O O . ILE A 1 111 ? -0.414 -4.170 13.725 1.00 87.06 111 ILE A O 1
ATOM 901 N N . LEU A 1 112 ? -0.089 -5.031 15.765 1.00 86.88 112 LEU A N 1
ATOM 902 C CA . LEU A 1 112 ? 1.345 -5.340 15.596 1.00 86.88 112 LEU A CA 1
ATOM 903 C C . LEU A 1 112 ? 1.620 -6.299 14.429 1.00 86.88 112 LEU A C 1
ATOM 905 O O . LEU A 1 112 ? 2.651 -6.195 13.764 1.00 86.88 112 LEU A O 1
ATOM 909 N N . TRP A 1 113 ? 0.680 -7.205 14.164 1.00 88.88 113 TRP A N 1
ATOM 910 C CA . TRP A 1 113 ? 0.739 -8.152 13.050 1.00 88.88 113 TRP A CA 1
ATOM 911 C C . TRP A 1 113 ? 0.691 -7.491 11.661 1.00 88.88 113 TRP A C 1
ATOM 913 O O . TRP A 1 113 ? 1.016 -8.152 10.675 1.00 88.88 113 TRP A O 1
ATOM 923 N N . MET A 1 114 ? 0.380 -6.191 11.568 1.00 87.38 114 MET A N 1
ATOM 924 C CA . MET A 1 114 ? 0.432 -5.447 10.305 1.00 87.38 114 MET A CA 1
ATOM 925 C C . MET A 1 114 ? 1.831 -5.481 9.681 1.00 87.38 114 MET A C 1
ATOM 927 O O . MET A 1 114 ? 1.953 -5.761 8.494 1.00 87.38 114 MET A O 1
ATOM 931 N N . VAL A 1 115 ? 2.877 -5.257 10.482 1.00 88.75 115 VAL A N 1
ATOM 932 C CA . VAL A 1 115 ? 4.270 -5.197 10.009 1.00 88.75 115 VAL A CA 1
ATOM 933 C C . VAL A 1 115 ? 4.705 -6.516 9.340 1.00 88.75 115 VAL A C 1
ATOM 935 O O . VAL A 1 115 ? 5.121 -6.472 8.182 1.00 88.75 115 VAL A O 1
ATOM 938 N N . PRO A 1 116 ? 4.566 -7.696 9.987 1.00 91.62 116 PRO A N 1
ATOM 939 C CA . PRO A 1 116 ? 4.844 -8.985 9.357 1.00 91.62 116 PRO A CA 1
ATOM 940 C C . PRO A 1 116 ? 4.069 -9.220 8.062 1.00 91.62 116 PRO A C 1
ATOM 942 O O . PRO A 1 116 ? 4.650 -9.653 7.072 1.00 91.62 116 PRO A O 1
ATOM 945 N N . ILE A 1 117 ? 2.763 -8.936 8.063 1.00 92.19 117 ILE A N 1
ATOM 946 C CA . ILE A 1 117 ? 1.896 -9.222 6.916 1.00 92.19 117 ILE A CA 1
ATOM 947 C C . ILE A 1 117 ? 2.280 -8.339 5.732 1.00 92.19 117 ILE A C 1
ATOM 949 O O . ILE A 1 117 ? 2.475 -8.852 4.633 1.00 92.19 117 ILE A O 1
ATOM 953 N N . TYR A 1 118 ? 2.451 -7.034 5.943 1.00 89.81 118 TYR A N 1
ATOM 954 C CA . TYR A 1 118 ? 2.836 -6.107 4.878 1.00 89.81 118 TYR A CA 1
ATOM 955 C C . TYR A 1 118 ? 4.246 -6.384 4.360 1.00 89.81 118 TYR A C 1
ATOM 957 O O . TYR A 1 118 ? 4.443 -6.388 3.147 1.00 89.81 118 TYR A O 1
ATOM 965 N N . GLY A 1 119 ? 5.209 -6.654 5.246 1.00 91.31 119 GLY A N 1
ATOM 966 C CA . GLY A 1 119 ? 6.586 -6.943 4.846 1.00 91.31 119 GLY A CA 1
ATOM 967 C C . GLY A 1 119 ? 6.664 -8.209 3.997 1.00 91.31 119 GLY A C 1
ATOM 968 O O . GLY A 1 119 ? 7.168 -8.178 2.880 1.00 91.31 119 GLY A O 1
ATOM 969 N N . VAL A 1 120 ? 6.082 -9.311 4.481 1.00 93.69 120 VAL A N 1
ATOM 970 C CA . VAL A 1 120 ? 6.119 -10.602 3.777 1.00 93.69 120 VAL A CA 1
ATOM 971 C C . VAL A 1 120 ? 5.350 -10.548 2.459 1.00 93.69 120 VAL A C 1
ATOM 973 O O . VAL A 1 120 ? 5.871 -10.991 1.443 1.00 93.69 120 VAL A O 1
ATOM 976 N N . THR A 1 121 ? 4.137 -9.987 2.437 1.00 93.19 121 THR A N 1
ATOM 977 C CA . THR A 1 121 ? 3.350 -9.902 1.191 1.00 93.19 121 THR A CA 1
ATOM 978 C C . THR A 1 121 ? 4.024 -9.018 0.142 1.00 93.19 121 THR A C 1
ATOM 980 O O . THR A 1 121 ? 4.016 -9.371 -1.034 1.00 93.19 121 THR A O 1
ATOM 983 N N . SER A 1 122 ? 4.658 -7.913 0.547 1.00 91.50 122 SER A N 1
ATOM 984 C CA . SER A 1 122 ? 5.374 -7.024 -0.380 1.00 91.50 122 SER A CA 1
ATOM 985 C C . SER A 1 122 ? 6.666 -7.661 -0.889 1.00 91.50 122 SER A C 1
ATOM 987 O O . SER A 1 122 ? 6.948 -7.580 -2.080 1.00 91.50 122 SER A O 1
ATOM 989 N N . TRP A 1 123 ? 7.406 -8.366 -0.028 1.00 93.56 123 TRP A N 1
ATOM 990 C CA . TRP A 1 123 ? 8.594 -9.111 -0.440 1.00 93.56 123 TRP A CA 1
ATOM 991 C C . TRP A 1 123 ? 8.256 -10.266 -1.391 1.00 93.56 123 TRP A C 1
ATOM 993 O O . TRP A 1 123 ? 8.907 -10.413 -2.421 1.00 93.56 123 TRP A O 1
ATOM 1003 N N . ILE A 1 124 ? 7.194 -11.036 -1.124 1.00 92.06 124 ILE A N 1
ATOM 1004 C CA . ILE A 1 124 ? 6.722 -12.070 -2.060 1.00 92.06 124 ILE A CA 1
ATOM 1005 C C . ILE A 1 124 ? 6.319 -11.431 -3.394 1.00 92.06 124 ILE A C 1
ATOM 1007 O O . ILE A 1 124 ? 6.681 -11.947 -4.446 1.00 92.06 124 ILE A O 1
ATOM 1011 N N . SER A 1 125 ? 5.618 -10.292 -3.373 1.00 90.44 125 SER A N 1
ATOM 1012 C CA . SER A 1 125 ? 5.226 -9.582 -4.596 1.00 90.44 125 SER A CA 1
ATOM 1013 C C . SER A 1 125 ? 6.423 -9.128 -5.445 1.00 90.44 125 SER A C 1
ATOM 1015 O O . SER A 1 125 ? 6.287 -9.048 -6.665 1.00 90.44 125 SER A O 1
ATOM 1017 N N . LEU A 1 126 ? 7.571 -8.842 -4.817 1.00 89.75 126 LEU A N 1
ATOM 1018 C CA . LEU A 1 126 ? 8.835 -8.539 -5.497 1.00 89.75 126 LEU A CA 1
ATOM 1019 C C . LEU A 1 126 ? 9.460 -9.794 -6.110 1.00 89.75 126 LEU A C 1
ATOM 1021 O O . LEU A 1 126 ? 9.670 -9.837 -7.316 1.00 89.75 126 LEU A O 1
ATOM 1025 N N . VAL A 1 127 ? 9.654 -10.841 -5.300 1.00 89.31 127 VAL A N 1
ATOM 1026 C CA . VAL A 1 127 ? 10.309 -12.097 -5.715 1.00 89.31 127 VAL A CA 1
ATOM 1027 C C . VAL A 1 127 ? 9.557 -12.797 -6.847 1.00 89.31 127 VAL A C 1
ATOM 1029 O O . VAL A 1 127 ? 10.164 -13.389 -7.735 1.00 89.31 127 VAL A O 1
ATOM 1032 N N . VAL A 1 128 ? 8.224 -12.745 -6.821 1.00 87.25 128 VAL A N 1
ATOM 1033 C CA . VAL A 1 128 ? 7.376 -13.316 -7.876 1.00 87.25 128 VAL A CA 1
ATOM 1034 C C . VAL A 1 128 ? 7.593 -12.586 -9.210 1.00 87.25 128 VAL A C 1
ATOM 1036 O O . VAL A 1 128 ? 7.493 -13.217 -10.266 1.00 87.25 128 VAL A O 1
ATOM 1039 N N . GLY A 1 129 ? 7.934 -11.291 -9.170 1.00 80.25 129 GLY A N 1
ATOM 1040 C CA . GLY A 1 129 ? 8.261 -10.485 -10.345 1.00 80.25 129 GLY A CA 1
ATOM 1041 C C . GLY A 1 129 ? 7.217 -10.598 -11.457 1.00 80.25 129 GLY A C 1
ATOM 1042 O O . GLY A 1 129 ? 6.045 -10.874 -11.209 1.00 80.25 129 GLY A O 1
ATOM 1043 N N . ASP A 1 130 ? 7.629 -10.401 -12.706 1.00 71.62 130 ASP A N 1
ATOM 1044 C CA . ASP A 1 130 ? 6.749 -10.596 -13.873 1.00 71.62 130 ASP A CA 1
ATOM 1045 C C . ASP A 1 130 ? 6.715 -12.054 -14.363 1.00 71.62 130 ASP A C 1
ATOM 1047 O O . ASP A 1 130 ? 5.991 -12.389 -15.299 1.00 71.62 130 ASP A O 1
ATOM 1051 N N . HIS A 1 131 ? 7.489 -12.937 -13.727 1.00 70.69 131 HIS A N 1
ATOM 1052 C CA . HIS A 1 131 ? 7.609 -14.347 -14.103 1.00 70.69 131 HIS A CA 1
ATOM 1053 C C . HIS A 1 131 ? 6.560 -15.249 -13.438 1.00 70.69 131 HIS A C 1
ATOM 1055 O O . HIS A 1 131 ? 6.3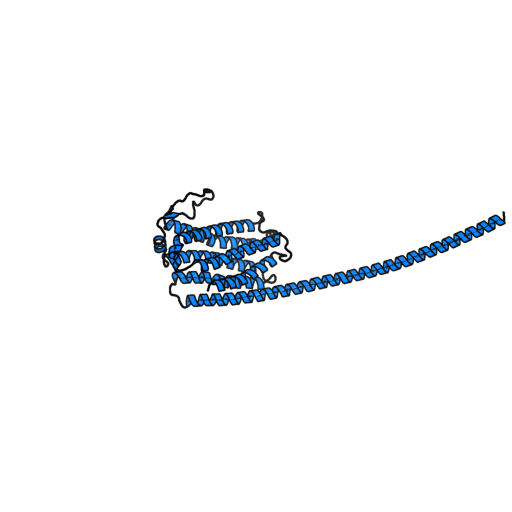64 -16.384 -13.874 1.00 70.69 131 HIS A O 1
ATOM 1061 N N . GLY A 1 132 ? 5.906 -14.780 -12.373 1.00 74.69 132 GLY A N 1
ATOM 1062 C CA . GLY A 1 132 ? 4.902 -15.552 -11.650 1.00 74.69 132 GLY A CA 1
ATOM 1063 C C . GLY A 1 132 ? 3.480 -15.471 -12.216 1.00 74.69 132 GLY A C 1
ATOM 1064 O O . GLY A 1 132 ? 3.214 -14.749 -13.177 1.00 74.69 132 GLY A O 1
ATOM 1065 N N . PRO A 1 133 ? 2.526 -16.207 -11.614 1.00 80.19 133 PRO A N 1
ATOM 1066 C CA . PRO A 1 133 ? 1.129 -16.159 -12.029 1.00 80.19 133 PRO A CA 1
ATOM 1067 C C . PRO A 1 133 ? 0.552 -14.748 -11.846 1.00 80.19 133 PRO A C 1
ATOM 1069 O O . PRO A 1 133 ? 0.729 -14.136 -10.788 1.00 80.19 133 PRO A O 1
ATOM 1072 N N . LYS A 1 134 ? -0.178 -14.261 -12.859 1.00 75.75 134 LYS A N 1
ATOM 1073 C CA . LYS A 1 134 ? -0.737 -12.895 -12.909 1.00 75.75 134 LYS A CA 1
ATOM 1074 C C . LYS A 1 134 ? -1.603 -12.543 -11.690 1.00 75.75 134 LYS A C 1
ATOM 1076 O O . LYS A 1 134 ? -1.626 -11.389 -11.274 1.00 75.75 134 LYS A O 1
ATOM 1081 N N . ASP A 1 135 ? -2.237 -13.537 -11.070 1.00 81.25 135 ASP A N 1
ATOM 1082 C CA . ASP A 1 135 ? -3.200 -13.335 -9.979 1.00 81.25 135 ASP A CA 1
ATOM 1083 C C . ASP A 1 135 ? -2.546 -13.209 -8.593 1.00 81.25 135 ASP A C 1
ATOM 1085 O O . ASP A 1 135 ? -3.193 -12.786 -7.630 1.00 81.25 135 ASP A O 1
ATOM 1089 N N . VAL A 1 136 ? -1.256 -13.546 -8.463 1.00 86.88 136 VAL A N 1
ATOM 1090 C CA . VAL A 1 136 ? -0.571 -13.559 -7.160 1.00 86.88 136 VAL A CA 1
ATOM 1091 C C . VAL A 1 136 ? -0.374 -12.143 -6.621 1.00 86.88 136 VAL A C 1
ATOM 1093 O O . VAL A 1 136 ? -0.716 -11.895 -5.464 1.00 86.88 136 VAL A O 1
ATOM 1096 N N . LYS A 1 137 ? 0.120 -11.193 -7.430 1.00 86.00 137 LYS A N 1
ATOM 1097 C CA . LYS A 1 137 ? 0.345 -9.807 -6.965 1.00 86.00 137 LYS A CA 1
ATOM 1098 C C . LYS A 1 137 ? -0.966 -9.118 -6.551 1.00 86.00 137 LYS A C 1
ATOM 1100 O O . LYS A 1 137 ? -1.036 -8.630 -5.417 1.00 86.00 137 LYS A O 1
ATOM 1105 N N . PRO A 1 138 ? -2.043 -9.145 -7.366 1.00 85.88 138 PRO A N 1
ATOM 1106 C CA . PRO A 1 138 ? -3.321 -8.561 -6.963 1.00 85.88 138 PRO A CA 1
ATOM 1107 C C . PRO A 1 138 ? -3.941 -9.278 -5.752 1.00 85.88 138 PRO A C 1
ATOM 1109 O O . PRO A 1 138 ? -4.543 -8.632 -4.895 1.00 85.88 138 PRO A O 1
ATOM 1112 N N . GLY A 1 139 ? -3.750 -10.598 -5.624 1.00 89.50 139 GLY A N 1
ATOM 1113 C CA . GLY A 1 139 ? -4.190 -11.363 -4.454 1.00 89.50 139 GLY A CA 1
ATOM 1114 C C . GLY A 1 139 ? -3.471 -10.957 -3.161 1.00 89.50 139 GLY A C 1
ATOM 1115 O O . GLY A 1 139 ? -4.106 -10.790 -2.120 1.00 89.50 139 GLY A O 1
ATOM 1116 N N . LEU A 1 140 ? -2.158 -10.720 -3.213 1.00 91.44 140 LEU A N 1
ATOM 1117 C CA . LEU A 1 140 ? -1.384 -10.217 -2.070 1.00 91.44 140 LEU A CA 1
ATOM 1118 C C . LEU A 1 140 ? -1.801 -8.791 -1.687 1.00 91.44 140 LEU A C 1
ATOM 1120 O O . LEU A 1 140 ? -1.898 -8.472 -0.499 1.00 91.44 140 LEU A O 1
ATOM 1124 N N . ALA A 1 141 ? -2.106 -7.942 -2.673 1.00 87.50 141 ALA A N 1
ATOM 1125 C CA . ALA A 1 141 ? -2.673 -6.619 -2.428 1.00 87.50 141 ALA A CA 1
ATOM 1126 C C . ALA A 1 141 ? -4.038 -6.699 -1.720 1.00 87.50 141 ALA A C 1
ATOM 1128 O O . ALA A 1 141 ? -4.249 -5.988 -0.739 1.00 87.50 141 ALA A O 1
ATOM 1129 N N . LEU A 1 142 ? -4.909 -7.630 -2.127 1.00 91.50 142 LEU A N 1
ATOM 1130 C CA . LEU A 1 142 ? -6.204 -7.871 -1.483 1.00 91.50 142 LEU A CA 1
ATOM 1131 C C . LEU A 1 142 ? -6.055 -8.264 -0.003 1.00 91.50 142 LEU A C 1
ATOM 1133 O O . LEU A 1 142 ? -6.780 -7.755 0.854 1.00 91.50 142 LEU A O 1
ATOM 1137 N N . VAL A 1 143 ? -5.085 -9.129 0.315 1.00 92.62 143 VAL A N 1
ATOM 1138 C CA . VAL A 1 143 ? -4.776 -9.516 1.703 1.00 92.62 143 VAL A CA 1
ATOM 1139 C C . VAL A 1 143 ? -4.361 -8.299 2.532 1.00 92.62 143 VAL A C 1
ATOM 1141 O O . VAL A 1 143 ? -4.862 -8.124 3.647 1.00 92.62 143 VAL A O 1
ATOM 1144 N N . ARG A 1 144 ? -3.488 -7.435 1.992 1.00 89.88 144 ARG A N 1
ATOM 1145 C CA . ARG A 1 144 ? -3.083 -6.184 2.658 1.00 89.88 144 ARG A CA 1
ATOM 1146 C C . ARG A 1 144 ? -4.287 -5.273 2.898 1.00 89.88 144 ARG A C 1
ATOM 1148 O O . ARG A 1 144 ? -4.474 -4.799 4.016 1.00 89.88 144 ARG A O 1
ATOM 1155 N N . ASP A 1 145 ? -5.146 -5.105 1.897 1.00 89.94 145 ASP A N 1
ATOM 1156 C CA . ASP A 1 145 ? -6.330 -4.250 1.994 1.00 89.94 145 ASP A CA 1
ATOM 1157 C C . ASP A 1 145 ? -7.326 -4.716 3.062 1.00 89.94 145 ASP A C 1
ATOM 1159 O O . ASP A 1 145 ? -7.847 -3.903 3.835 1.00 89.94 145 ASP A O 1
ATOM 1163 N N . PHE A 1 146 ? -7.570 -6.025 3.150 1.00 91.94 146 PHE A N 1
ATOM 1164 C CA . PHE A 1 146 ? -8.433 -6.604 4.183 1.00 91.94 146 PHE A CA 1
ATOM 1165 C C . PHE A 1 146 ? -7.835 -6.411 5.575 1.00 91.94 146 PHE A C 1
ATOM 1167 O O . PHE A 1 146 ? -8.549 -6.099 6.534 1.00 91.94 146 PHE A O 1
ATOM 1174 N N . TYR A 1 147 ? -6.517 -6.569 5.687 1.00 91.50 147 TYR A N 1
ATOM 1175 C CA . TYR A 1 147 ? -5.825 -6.386 6.950 1.00 91.50 147 TYR A CA 1
ATOM 1176 C C . TYR A 1 147 ? -5.846 -4.930 7.420 1.00 91.50 147 TYR A C 1
ATOM 1178 O O . TYR A 1 147 ? -6.038 -4.659 8.605 1.00 91.50 147 TYR A O 1
ATOM 1186 N N . GLU A 1 148 ? -5.720 -3.977 6.502 1.00 87.69 148 GLU A N 1
ATOM 1187 C CA . GLU A 1 148 ? -5.817 -2.553 6.813 1.00 87.69 148 GLU A CA 1
ATOM 1188 C C . GLU A 1 148 ? -7.185 -2.180 7.390 1.00 87.69 148 GLU A C 1
ATOM 1190 O O . GLU A 1 148 ? -7.277 -1.515 8.427 1.00 87.69 148 GLU A O 1
ATOM 1195 N N . ALA A 1 149 ? -8.253 -2.660 6.744 1.00 90.50 149 ALA A N 1
ATOM 1196 C CA . ALA A 1 149 ? -9.622 -2.507 7.216 1.00 90.50 149 ALA A CA 1
ATOM 1197 C C . ALA A 1 149 ? -9.768 -3.071 8.640 1.00 90.50 149 ALA A C 1
ATOM 1199 O O . ALA A 1 149 ? -10.240 -2.386 9.552 1.00 90.50 149 ALA A O 1
ATOM 1200 N N . TYR A 1 150 ? -9.276 -4.288 8.863 1.00 91.38 150 TYR A N 1
ATOM 1201 C CA . TYR A 1 150 ? -9.279 -4.929 10.174 1.00 91.38 150 TYR A CA 1
ATOM 1202 C C . TYR A 1 150 ? -8.497 -4.140 11.243 1.00 91.38 150 TYR A C 1
ATOM 1204 O O . TYR A 1 150 ? -8.980 -3.983 12.369 1.00 91.38 150 TYR A O 1
ATOM 1212 N N . CYS A 1 151 ? -7.338 -3.574 10.901 1.00 87.75 151 CYS A N 1
ATOM 1213 C CA . CYS A 1 151 ? -6.544 -2.732 11.799 1.00 87.75 151 CYS A CA 1
ATOM 1214 C C . CYS A 1 151 ? -7.302 -1.477 12.248 1.00 87.75 151 CYS A C 1
ATOM 1216 O O . CYS A 1 151 ? -7.263 -1.133 13.432 1.00 87.75 151 CYS A O 1
ATOM 1218 N N . VAL A 1 152 ? -8.030 -0.813 11.343 1.00 87.00 152 VAL A N 1
ATOM 1219 C CA . VAL A 1 152 ? -8.850 0.364 11.685 1.00 87.00 152 VAL A CA 1
ATOM 1220 C C . VAL A 1 152 ? -9.959 -0.003 12.673 1.00 87.00 152 VAL A C 1
ATOM 1222 O O . VAL A 1 152 ? -10.154 0.699 13.672 1.00 87.00 152 VAL A O 1
ATOM 1225 N N . TYR A 1 153 ? -10.636 -1.134 12.458 1.00 89.56 153 TYR A N 1
ATOM 1226 C CA . TYR A 1 153 ? -11.621 -1.654 13.409 1.00 89.56 153 TYR A CA 1
ATOM 1227 C C . TYR A 1 153 ? -10.993 -1.945 14.778 1.00 89.56 153 TYR A C 1
ATOM 1229 O O . TYR A 1 153 ? -11.489 -1.481 15.810 1.00 89.56 153 TYR A O 1
ATOM 1237 N N . MET A 1 154 ? -9.877 -2.679 14.793 1.00 89.81 154 MET A N 1
ATOM 1238 C CA . MET A 1 154 ? -9.181 -3.043 16.026 1.00 89.81 154 MET A CA 1
ATOM 1239 C C . MET A 1 154 ? -8.676 -1.824 16.784 1.00 89.81 154 MET A C 1
ATOM 1241 O O . MET A 1 154 ? -8.716 -1.815 18.015 1.00 89.81 154 MET A O 1
ATOM 1245 N N . PHE A 1 155 ? -8.280 -0.768 16.077 1.00 85.69 155 PHE A N 1
ATOM 1246 C CA . PHE A 1 155 ? -7.881 0.481 16.697 1.00 85.69 155 PHE A CA 1
ATOM 1247 C C . PHE A 1 155 ? -9.054 1.218 17.354 1.00 85.69 155 PHE A C 1
ATOM 1249 O O . PHE A 1 155 ? -8.952 1.611 18.519 1.00 85.69 155 PHE A O 1
ATOM 1256 N N . MET A 1 156 ? -10.196 1.345 16.672 1.00 86.69 156 MET A N 1
ATOM 1257 C CA . MET A 1 156 ? -11.396 1.925 17.289 1.00 86.69 156 MET A CA 1
ATOM 1258 C C . MET A 1 156 ? -11.801 1.126 18.538 1.00 86.69 156 MET A C 1
ATOM 1260 O O . MET A 1 156 ? -12.028 1.682 19.616 1.00 86.69 156 MET A O 1
ATOM 1264 N N . ALA A 1 157 ? -11.808 -0.204 18.428 1.00 88.56 157 ALA A N 1
ATOM 1265 C CA . ALA A 1 157 ? -12.108 -1.093 19.542 1.00 88.56 157 ALA A CA 1
ATOM 1266 C C . ALA A 1 157 ? -11.068 -0.992 20.676 1.00 88.56 157 ALA A C 1
ATOM 1268 O O . ALA A 1 157 ? -11.417 -1.172 21.848 1.00 88.56 157 ALA A O 1
ATOM 1269 N N . LEU A 1 158 ? -9.799 -0.708 20.358 1.00 86.94 158 LEU A N 1
ATOM 1270 C CA . LEU A 1 158 ? -8.721 -0.504 21.326 1.00 86.94 158 LEU A CA 1
ATOM 1271 C C . LEU A 1 158 ? -8.986 0.746 22.158 1.00 86.94 158 LEU A C 1
ATOM 1273 O O . LEU A 1 158 ? -8.956 0.661 23.383 1.00 86.94 158 LEU A O 1
ATOM 1277 N N . MET A 1 159 ? -9.311 1.871 21.520 1.00 83.62 159 MET A N 1
ATOM 1278 C CA . MET A 1 159 ? -9.603 3.113 22.236 1.00 83.62 159 MET A CA 1
ATOM 1279 C C . MET A 1 159 ? -10.818 2.962 23.162 1.00 83.62 159 MET A C 1
ATOM 1281 O O . MET A 1 159 ? -10.761 3.365 24.323 1.00 83.62 159 MET A O 1
ATOM 1285 N N . VAL A 1 160 ? -11.883 2.301 22.690 1.00 87.94 160 VAL A N 1
ATOM 1286 C CA . VAL A 1 160 ? -13.062 1.982 23.515 1.00 87.94 160 VAL A CA 1
ATOM 1287 C C . VAL A 1 160 ? -12.694 1.072 24.690 1.00 87.94 160 VAL A C 1
ATOM 1289 O O . VAL A 1 160 ? -13.179 1.269 25.800 1.00 87.94 160 VAL A O 1
ATOM 1292 N N . SER A 1 161 ? -11.807 0.094 24.481 1.00 87.69 161 SER A N 1
ATOM 1293 C CA . SER A 1 161 ? -11.393 -0.844 25.536 1.00 87.69 161 SER A CA 1
ATOM 1294 C C . SER A 1 161 ? -10.458 -0.224 26.567 1.00 87.69 161 SER A C 1
ATOM 1296 O O . SER A 1 161 ? -10.493 -0.638 27.719 1.00 87.69 161 SER A O 1
ATOM 1298 N N . ILE A 1 162 ? -9.628 0.745 26.177 1.00 84.88 162 ILE A N 1
ATOM 1299 C CA . ILE A 1 162 ? -8.795 1.503 27.119 1.00 84.88 162 ILE A CA 1
ATOM 1300 C C . ILE A 1 162 ? -9.686 2.332 28.048 1.00 84.88 162 ILE A C 1
ATOM 1302 O O . ILE A 1 162 ? -9.395 2.427 29.235 1.00 84.88 162 ILE A O 1
ATOM 1306 N N . LEU A 1 163 ? -10.778 2.890 27.520 1.00 85.31 163 LEU A N 1
ATOM 1307 C CA . LEU A 1 163 ? -11.666 3.761 28.283 1.00 85.31 163 LEU A CA 1
ATOM 1308 C C . LEU A 1 163 ? -12.703 3.009 29.127 1.00 85.31 163 LEU A C 1
ATOM 1310 O O . LEU A 1 163 ? -12.972 3.383 30.263 1.00 85.31 163 LEU A O 1
ATOM 1314 N N . GLY A 1 164 ? -13.299 1.958 28.569 1.00 83.06 164 GLY A N 1
ATOM 1315 C CA . GLY A 1 164 ? -14.354 1.178 29.215 1.00 83.06 164 GLY A CA 1
ATOM 1316 C C . GLY A 1 164 ? -13.886 -0.124 29.864 1.00 83.06 164 GLY A C 1
ATOM 1317 O O . GLY A 1 164 ? -14.720 -0.896 30.325 1.00 83.06 164 GLY A O 1
ATOM 1318 N N . GLU A 1 165 ? -12.583 -0.421 29.835 1.00 80.88 165 GLU A N 1
ATOM 1319 C CA . GLU A 1 165 ? -12.000 -1.708 30.263 1.00 80.88 165 GLU A CA 1
ATOM 1320 C C . GLU A 1 165 ? -12.621 -2.938 29.568 1.00 80.88 165 GLU A C 1
ATOM 1322 O O . GLU A 1 165 ? -12.593 -4.051 30.086 1.00 80.88 165 GLU A O 1
ATOM 1327 N N . GLY A 1 166 ? -13.177 -2.745 28.368 1.00 73.75 166 GLY A N 1
ATOM 1328 C CA . GLY A 1 166 ? -13.895 -3.775 27.611 1.00 73.75 166 GLY A CA 1
ATOM 1329 C C . GLY A 1 166 ? -15.423 -3.678 27.673 1.00 73.75 166 GLY A C 1
ATOM 1330 O O . GLY A 1 166 ? -16.079 -4.409 26.938 1.00 73.75 166 GLY A O 1
ATOM 1331 N N . ASP A 1 167 ? -15.986 -2.760 28.465 1.00 83.56 167 ASP A N 1
ATOM 1332 C CA . ASP A 1 167 ? -17.428 -2.492 28.534 1.00 83.56 167 ASP A CA 1
ATOM 1333 C C . ASP A 1 167 ? -17.791 -1.142 27.886 1.00 83.56 167 ASP A C 1
ATOM 1335 O O . ASP A 1 167 ? -17.298 -0.072 28.258 1.00 83.56 167 ASP A O 1
ATOM 1339 N N . VAL A 1 168 ? -18.707 -1.187 26.916 1.00 84.44 168 VAL A N 1
ATOM 1340 C CA . VAL A 1 168 ? -19.207 -0.011 26.192 1.00 84.44 168 VAL A CA 1
ATOM 1341 C C . VAL A 1 168 ? -19.968 0.939 27.121 1.00 84.44 168 VAL A C 1
ATOM 1343 O O . VAL A 1 168 ? -19.861 2.153 26.970 1.00 84.44 168 VAL A O 1
ATOM 1346 N N . GLN A 1 169 ? -20.690 0.430 28.122 1.00 85.38 169 GLN A N 1
ATOM 1347 C CA . GLN A 1 169 ? -21.455 1.275 29.045 1.00 85.38 169 GLN A CA 1
ATOM 1348 C C . GLN A 1 169 ? -20.537 2.083 29.964 1.00 85.38 169 GLN A C 1
ATOM 1350 O O . GLN A 1 169 ? -20.788 3.262 30.221 1.00 85.38 169 GLN A O 1
ATOM 1355 N N . LYS A 1 170 ? -19.433 1.480 30.421 1.00 84.75 170 LYS A N 1
ATOM 1356 C CA . LYS A 1 170 ? -18.383 2.200 31.157 1.00 84.75 170 LYS A CA 1
ATOM 1357 C C . LYS A 1 170 ? -17.715 3.257 30.282 1.00 84.75 170 LYS A C 1
ATOM 1359 O O . LYS A 1 170 ? -17.507 4.371 30.749 1.00 84.75 170 LYS A O 1
ATOM 1364 N N . CYS A 1 171 ? -17.463 2.939 29.010 1.00 85.50 171 CYS A N 1
ATOM 1365 C CA . CYS A 1 171 ? -16.948 3.901 28.037 1.00 85.50 171 CYS A CA 1
ATOM 1366 C C . CYS A 1 171 ? -17.884 5.119 27.916 1.00 85.50 171 CYS A C 1
ATOM 1368 O O . CYS A 1 171 ? -17.443 6.245 28.108 1.00 85.50 171 CYS A O 1
ATOM 1370 N N . ILE A 1 172 ? -19.192 4.910 27.719 1.00 86.50 172 ILE A N 1
ATOM 1371 C CA . ILE A 1 172 ? -20.184 5.999 27.622 1.00 86.50 172 ILE A CA 1
ATOM 1372 C C . ILE A 1 172 ? -20.191 6.876 28.882 1.00 86.50 172 ILE A C 1
ATOM 1374 O O . ILE A 1 172 ? -20.286 8.095 28.772 1.00 86.50 172 ILE A O 1
ATOM 1378 N N . LYS A 1 173 ? -20.066 6.276 30.073 1.00 85.12 173 LYS A N 1
ATOM 1379 C CA . LYS A 1 173 ? -20.002 7.011 31.349 1.00 85.12 173 LYS A CA 1
ATOM 1380 C C . LYS A 1 173 ? -18.713 7.817 31.518 1.00 85.12 173 LYS A C 1
ATOM 1382 O O . LYS A 1 173 ? -18.729 8.825 32.219 1.00 85.12 173 LYS A O 1
ATOM 1387 N N . ALA A 1 174 ? -17.613 7.361 30.924 1.00 84.12 174 ALA A N 1
ATOM 1388 C CA . ALA A 1 174 ? -16.332 8.057 30.954 1.00 84.12 174 ALA A CA 1
ATOM 1389 C C . ALA A 1 174 ?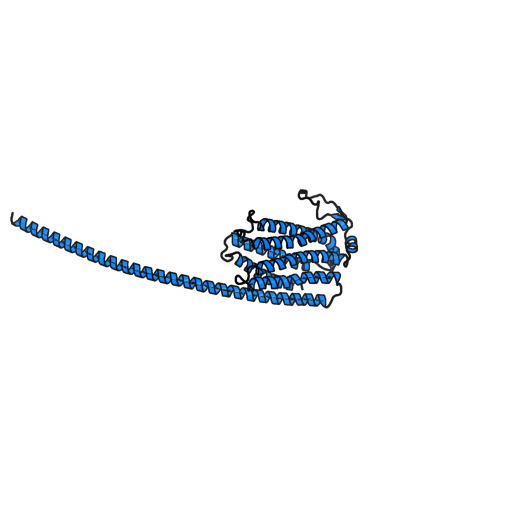 -16.300 9.257 29.992 1.00 84.12 174 ALA A C 1
ATOM 1391 O O . ALA A 1 174 ? -15.583 10.225 30.245 1.00 84.12 174 ALA A O 1
ATOM 1392 N N . LEU A 1 175 ? -17.093 9.235 28.916 1.00 84.88 175 LEU A N 1
ATOM 1393 C CA . LEU A 1 175 ? -17.216 10.378 28.013 1.00 84.88 175 LEU A CA 1
ATOM 1394 C C . LEU A 1 175 ? -17.921 11.571 28.694 1.00 84.88 175 LEU A C 1
ATOM 1396 O O . LEU A 1 175 ? -18.813 11.383 29.525 1.00 84.88 175 LEU A O 1
ATOM 1400 N N . PRO A 1 176 ? -17.575 12.817 28.310 1.00 81.94 176 PRO A N 1
ATOM 1401 C CA . PRO A 1 176 ? -18.365 13.990 28.680 1.00 81.94 176 PRO A CA 1
ATOM 1402 C C . PRO A 1 176 ? -19.855 13.814 28.332 1.00 81.94 176 PRO A C 1
ATOM 1404 O O . PRO A 1 176 ? -20.200 13.161 27.352 1.00 81.94 176 PRO A O 1
ATOM 1407 N N . ARG A 1 177 ? -20.762 14.405 29.125 1.00 73.00 177 ARG A N 1
ATOM 1408 C CA . ARG A 1 177 ? -22.219 14.242 28.921 1.00 73.00 177 ARG A CA 1
ATOM 1409 C C . ARG A 1 177 ? -22.706 14.789 27.578 1.00 73.00 177 ARG A C 1
ATOM 1411 O O . ARG A 1 177 ? -23.601 14.204 26.974 1.00 73.00 177 ARG A O 1
ATOM 1418 N N . GLU A 1 178 ? -22.107 15.887 27.129 1.00 73.88 178 GLU A N 1
ATOM 1419 C CA . GLU A 1 178 ? -22.406 16.524 25.852 1.00 73.88 178 GLU A CA 1
ATOM 1420 C C . GLU A 1 178 ? -21.113 16.721 25.067 1.00 73.88 178 GLU A C 1
ATOM 1422 O O . GLU A 1 178 ? -20.154 17.309 25.574 1.00 73.88 178 GLU A O 1
ATOM 1427 N N . LEU A 1 179 ? -21.093 16.227 23.831 1.00 78.88 179 LEU A N 1
ATOM 1428 C CA . LEU A 1 179 ? -20.003 16.454 22.887 1.00 78.88 179 LEU A CA 1
ATOM 1429 C C . LEU A 1 179 ? -20.541 17.026 21.587 1.00 78.88 179 LEU A C 1
ATOM 1431 O O . LEU A 1 179 ? -21.670 16.739 21.183 1.00 78.88 179 LEU A O 1
ATOM 1435 N N . ASP A 1 180 ? -19.697 17.799 20.912 1.00 73.75 180 ASP A N 1
ATOM 1436 C CA . ASP A 1 180 ? -19.951 18.208 19.538 1.00 73.75 180 ASP A CA 1
ATOM 1437 C C . ASP A 1 180 ? -20.010 16.955 18.649 1.00 73.75 180 ASP A C 1
ATOM 1439 O O . ASP A 1 180 ? -19.133 16.085 18.709 1.00 73.75 180 ASP A O 1
ATOM 1443 N N . ARG A 1 181 ? -21.073 16.833 17.847 1.00 66.19 181 ARG A N 1
ATOM 1444 C CA . ARG A 1 181 ? -21.221 15.709 16.918 1.00 66.19 181 ARG A CA 1
ATOM 1445 C C . ARG A 1 181 ? -20.080 15.707 15.898 1.00 66.19 181 ARG A C 1
ATOM 1447 O O . ARG A 1 181 ? -19.854 16.746 15.280 1.00 66.19 181 ARG A O 1
ATOM 1454 N N . PRO A 1 182 ? -19.430 14.556 15.644 1.00 66.81 182 PRO A N 1
ATOM 1455 C CA . PRO A 1 182 ? -18.491 14.436 14.538 1.00 66.81 182 PRO A CA 1
ATOM 1456 C C . PRO A 1 182 ? -19.219 14.622 13.200 1.00 66.81 182 PRO A C 1
ATOM 1458 O O . PRO A 1 182 ? -18.769 15.365 12.339 1.00 66.81 182 PRO A O 1
ATOM 1461 N N . PHE A 1 183 ? -20.396 14.015 13.035 1.00 69.38 183 PHE A N 1
ATOM 1462 C CA . PHE A 1 183 ? -21.128 14.067 11.772 1.00 69.38 183 PHE A CA 1
ATOM 1463 C C . PHE A 1 183 ? -22.472 14.773 11.956 1.00 69.38 183 PHE A C 1
ATOM 1465 O O . PHE A 1 183 ? -23.325 14.346 12.748 1.00 69.38 183 PHE A O 1
ATOM 1472 N N . VAL A 1 184 ? -22.650 15.870 11.216 1.00 57.38 184 VAL A N 1
ATOM 1473 C CA . VAL A 1 184 ? -23.891 16.646 11.148 1.00 57.38 184 VAL A CA 1
ATOM 1474 C C . VAL A 1 184 ? -24.712 16.125 9.966 1.00 57.38 184 VAL A C 1
ATOM 1476 O O . VAL A 1 184 ? -24.451 16.484 8.828 1.00 57.38 184 VAL A O 1
ATOM 1479 N N . CYS A 1 185 ? -25.724 15.306 10.264 1.00 50.16 185 CYS A N 1
ATOM 1480 C CA . CYS A 1 185 ? -26.669 14.696 9.314 1.00 50.16 185 CYS A CA 1
ATOM 1481 C C . CYS A 1 185 ? -26.083 13.682 8.309 1.00 50.16 185 CYS A C 1
ATOM 1483 O O . CYS A 1 185 ? -24.978 13.809 7.804 1.00 50.16 185 CYS A O 1
ATOM 1485 N N . CYS A 1 186 ? -26.880 12.658 7.996 1.00 42.22 186 CYS A N 1
ATOM 1486 C CA . CYS A 1 186 ? -26.541 11.565 7.078 1.00 42.22 186 CYS A CA 1
ATOM 1487 C C . CYS A 1 186 ? -26.728 11.934 5.587 1.00 42.22 186 CYS A C 1
ATOM 1489 O O . CYS A 1 186 ? -26.962 11.046 4.773 1.00 42.22 186 CYS A O 1
ATOM 1491 N N . LEU A 1 187 ? -26.692 13.223 5.224 1.00 36.88 187 LEU A N 1
ATOM 1492 C CA . LEU A 1 187 ? -26.995 13.712 3.872 1.00 36.88 187 LEU A CA 1
ATOM 1493 C C . LEU A 1 187 ? -25.871 14.622 3.337 1.00 36.88 187 LEU A C 1
ATOM 1495 O O . LEU A 1 187 ? -25.379 15.459 4.095 1.00 36.88 187 LEU A O 1
ATOM 1499 N N . PRO A 1 188 ? -25.494 14.526 2.043 1.00 39.72 188 PRO A N 1
ATOM 1500 C CA . PRO A 1 188 ? -24.335 15.231 1.474 1.00 39.72 188 PRO A CA 1
ATOM 1501 C C . PRO A 1 188 ? -24.473 16.759 1.326 1.00 39.72 188 PRO A C 1
ATOM 1503 O O . PRO A 1 188 ? -23.573 17.396 0.790 1.00 39.72 188 PRO A O 1
ATOM 1506 N N . THR A 1 189 ? -25.582 17.373 1.745 1.00 34.72 189 THR A N 1
ATOM 1507 C CA . THR A 1 189 ? -25.919 18.774 1.417 1.00 34.72 189 THR A CA 1
ATOM 1508 C C . THR A 1 189 ? -25.717 19.788 2.545 1.00 34.72 189 THR A C 1
ATOM 1510 O O . THR A 1 189 ? -25.948 20.978 2.340 1.00 34.72 189 THR A O 1
ATOM 1513 N N . CYS A 1 190 ? -25.226 19.390 3.720 1.00 39.16 190 CYS A N 1
ATOM 1514 C CA . CYS A 1 190 ? -24.964 20.336 4.812 1.00 39.16 190 CYS A CA 1
ATOM 1515 C C . CYS A 1 190 ? -23.571 20.990 4.693 1.00 39.16 190 CYS A C 1
ATOM 1517 O O . CYS A 1 190 ? -22.670 20.719 5.482 1.00 39.16 190 CYS A O 1
ATOM 1519 N N . ILE A 1 191 ? -23.409 21.896 3.722 1.00 40.09 191 ILE A N 1
ATOM 1520 C CA . ILE A 1 191 ? -22.215 22.740 3.492 1.00 40.09 191 ILE A CA 1
ATOM 1521 C C . ILE A 1 191 ? -22.242 23.980 4.416 1.00 40.09 191 ILE A C 1
ATOM 1523 O O . ILE A 1 191 ? -22.024 25.109 3.984 1.00 40.09 191 ILE A O 1
ATOM 1527 N N . LEU A 1 192 ? -22.564 23.817 5.705 1.00 37.84 192 LEU A N 1
ATOM 1528 C CA . LEU A 1 192 ? -22.558 24.929 6.667 1.00 37.84 192 LEU A CA 1
ATOM 1529 C C . LEU A 1 192 ? -21.584 24.655 7.826 1.00 37.84 192 LEU A C 1
ATOM 1531 O O . LEU A 1 192 ? -21.786 23.693 8.567 1.00 37.84 192 LEU A O 1
ATOM 1535 N N . PRO A 1 193 ? -20.555 25.503 8.058 1.00 41.00 193 PRO A N 1
ATOM 1536 C CA . PRO A 1 193 ? -19.447 25.191 8.972 1.00 41.00 193 PRO A CA 1
ATOM 1537 C C . PRO A 1 193 ? -19.771 25.262 10.477 1.00 41.00 193 PRO A C 1
ATOM 1539 O O . PRO A 1 193 ? -18.848 25.351 11.288 1.00 41.00 193 PRO A O 1
ATOM 1542 N N . ARG A 1 194 ? -21.043 25.338 10.903 1.00 42.34 194 ARG A N 1
ATOM 1543 C CA . ARG A 1 194 ? -21.334 25.830 12.266 1.00 42.34 194 ARG A CA 1
ATOM 1544 C C . ARG A 1 194 ? -22.621 25.381 12.952 1.00 42.34 194 ARG A C 1
ATOM 1546 O O . ARG A 1 194 ? -23.049 26.030 13.899 1.00 42.34 194 ARG A O 1
ATOM 1553 N N . CYS A 1 195 ? -23.186 24.236 12.590 1.00 44.34 195 CYS A N 1
ATOM 1554 C CA . CYS A 1 195 ? -24.218 23.611 13.421 1.00 44.34 195 CYS A CA 1
ATOM 1555 C C . CYS A 1 195 ? -23.558 22.685 14.456 1.00 44.34 195 CYS A C 1
ATOM 1557 O O . CYS A 1 195 ? -23.502 21.473 14.263 1.00 44.34 195 CYS A O 1
ATOM 1559 N N . ARG A 1 196 ? -23.038 23.247 15.560 1.00 52.78 196 ARG A N 1
ATOM 1560 C CA . ARG A 1 196 ? -22.586 22.459 16.726 1.00 52.78 196 ARG A CA 1
ATOM 1561 C C . ARG A 1 196 ? -23.796 21.894 17.465 1.00 52.78 196 ARG A C 1
ATOM 1563 O O . ARG A 1 196 ? -24.209 22.396 18.506 1.00 52.78 196 ARG A O 1
ATOM 1570 N N . VAL A 1 197 ? -24.411 20.873 16.882 1.00 60.72 197 VAL A N 1
ATOM 1571 C CA . VAL A 1 197 ? -25.460 20.113 17.555 1.00 60.72 197 VAL A CA 1
ATOM 1572 C C . VAL A 1 197 ? -24.767 19.197 18.550 1.00 60.72 197 VAL A C 1
ATOM 1574 O O . VAL A 1 197 ? -23.996 18.320 18.158 1.00 60.72 197 VAL A O 1
ATOM 1577 N N . ARG A 1 198 ? -25.034 19.404 19.839 1.00 65.44 198 ARG A N 1
ATOM 1578 C CA . ARG A 1 198 ? -24.520 18.524 20.886 1.00 65.44 198 ARG A CA 1
ATOM 1579 C C . ARG A 1 198 ? -25.209 17.161 20.797 1.00 65.44 198 ARG A C 1
ATOM 1581 O O . ARG A 1 198 ? -26.408 17.063 20.531 1.00 65.44 198 ARG A O 1
ATOM 1588 N N . ALA A 1 199 ? -24.438 16.095 20.953 1.00 71.44 199 ALA A N 1
ATOM 1589 C CA . ALA A 1 199 ? -24.930 14.728 21.068 1.00 71.44 199 ALA A CA 1
ATOM 1590 C C . ALA A 1 199 ? -24.697 14.195 22.479 1.00 71.44 199 ALA A C 1
ATOM 1592 O O . ALA A 1 199 ? -23.730 14.565 23.147 1.00 71.44 199 ALA A O 1
ATOM 1593 N N . SER A 1 200 ? -25.565 13.266 22.884 1.00 83.12 200 SER A N 1
ATOM 1594 C CA . SER A 1 200 ? -25.290 12.395 24.022 1.00 83.12 200 SER A CA 1
ATOM 1595 C C . SER A 1 200 ? -24.048 11.545 23.739 1.00 83.12 200 SER A C 1
ATOM 1597 O O . SER A 1 200 ? -23.809 11.151 22.593 1.00 83.12 200 SER A O 1
ATOM 1599 N N . ALA A 1 201 ? -23.288 11.221 24.785 1.00 84.06 201 ALA A N 1
ATOM 1600 C CA . ALA A 1 201 ? -22.105 10.365 24.715 1.00 84.06 201 ALA A CA 1
ATOM 1601 C C . ALA A 1 201 ? -22.346 9.038 23.965 1.00 84.06 201 ALA A C 1
ATOM 1603 O O . ALA A 1 201 ? -21.475 8.585 23.221 1.00 84.06 201 ALA A O 1
ATOM 1604 N N . SER A 1 202 ? -23.534 8.437 24.106 1.00 85.00 202 SER A N 1
ATOM 1605 C CA . SER A 1 202 ? -23.903 7.198 23.406 1.00 85.00 202 SER A CA 1
ATOM 1606 C C . SER A 1 202 ? -24.023 7.398 21.894 1.00 85.00 202 SER A C 1
ATOM 1608 O O . SER A 1 202 ? -23.460 6.628 21.119 1.00 85.00 202 SER A O 1
ATOM 1610 N N . THR A 1 203 ? -24.702 8.464 21.462 1.00 84.94 203 THR A N 1
ATOM 1611 C CA . THR A 1 203 ? -24.847 8.819 20.045 1.00 84.94 203 THR A CA 1
ATOM 1612 C C . THR A 1 203 ? -23.506 9.204 19.432 1.00 84.94 203 THR A C 1
ATOM 1614 O O . THR A 1 203 ? -23.211 8.792 18.315 1.00 84.94 203 THR A O 1
ATOM 1617 N N . PHE A 1 204 ? -22.679 9.955 20.162 1.00 87.88 204 PHE A N 1
ATOM 1618 C CA . PHE A 1 204 ? -21.330 10.315 19.729 1.00 87.88 204 PHE A CA 1
ATOM 1619 C C . PHE A 1 204 ? -20.468 9.068 19.490 1.00 87.88 204 PHE A C 1
ATOM 1621 O O . PHE A 1 204 ? -19.884 8.914 18.418 1.00 87.88 204 PHE A O 1
ATOM 1628 N N . LEU A 1 205 ? -20.432 8.148 20.462 1.00 88.12 205 LEU A N 1
ATOM 1629 C CA . LEU A 1 205 ? -19.670 6.907 20.345 1.00 88.12 205 LEU A CA 1
ATOM 1630 C C . LEU A 1 205 ? -20.164 6.059 19.166 1.00 88.12 205 LEU A C 1
ATOM 1632 O O . LEU A 1 205 ? -19.349 5.596 18.368 1.00 88.12 205 LEU A O 1
ATOM 1636 N N . TRP A 1 206 ? -21.483 5.913 19.024 1.00 88.06 206 TRP A N 1
ATOM 1637 C CA . TRP A 1 206 ? -22.091 5.186 17.912 1.00 88.06 206 TRP A CA 1
ATOM 1638 C C . TRP A 1 206 ? -21.701 5.788 16.556 1.00 88.06 206 TRP A C 1
ATOM 1640 O O . TRP A 1 206 ? -21.279 5.056 15.666 1.00 88.06 206 TRP A O 1
ATOM 1650 N N . GLN A 1 207 ? -21.746 7.116 16.407 1.00 87.25 207 GLN A N 1
ATOM 1651 C CA . GLN A 1 207 ? -21.342 7.795 15.170 1.00 87.25 207 GLN A CA 1
ATOM 1652 C C . GLN A 1 207 ? -19.869 7.531 14.816 1.00 87.25 207 GLN A C 1
ATOM 1654 O O . GLN A 1 207 ? -19.558 7.236 13.663 1.00 87.25 207 GLN A O 1
ATOM 1659 N N . CYS A 1 208 ? -18.964 7.585 15.797 1.00 86.50 208 CYS A N 1
ATOM 1660 C CA . CYS A 1 208 ? -17.551 7.267 15.581 1.00 86.50 208 CYS A CA 1
ATOM 1661 C C . CYS A 1 208 ? -17.343 5.795 15.184 1.00 86.50 208 CYS A C 1
ATOM 1663 O O . CYS A 1 208 ? -16.525 5.502 14.313 1.00 86.50 208 CYS A O 1
ATOM 1665 N N . GLN A 1 209 ? -18.091 4.866 15.790 1.00 89.62 209 GLN A N 1
ATOM 1666 C CA . GLN A 1 209 ? -18.019 3.441 15.453 1.00 89.62 209 GLN A CA 1
ATOM 1667 C C . GLN A 1 209 ? -18.549 3.167 14.045 1.00 89.62 209 GLN A C 1
ATOM 1669 O O . GLN A 1 209 ? -17.896 2.459 13.285 1.00 89.62 209 GLN A O 1
ATOM 1674 N N . VAL A 1 210 ? -19.683 3.761 13.671 1.00 90.06 210 VAL A N 1
ATOM 1675 C CA . VAL A 1 210 ? -20.253 3.641 12.322 1.00 90.06 210 VAL A CA 1
ATOM 1676 C C . VAL A 1 210 ? -19.295 4.194 11.271 1.00 90.06 210 VAL A C 1
ATOM 1678 O O . VAL A 1 210 ? -19.080 3.548 10.248 1.00 90.06 210 VAL A O 1
ATOM 1681 N N . ALA A 1 211 ? -18.653 5.335 11.538 1.00 87.44 211 ALA A N 1
ATOM 1682 C CA . ALA A 1 211 ? -17.657 5.907 10.636 1.00 87.44 211 ALA A CA 1
ATOM 1683 C C . ALA A 1 211 ? -16.440 4.993 10.425 1.00 87.44 211 ALA A C 1
ATOM 1685 O O . ALA A 1 211 ? -15.902 4.952 9.321 1.00 87.44 211 ALA A O 1
ATOM 1686 N N . ALA A 1 212 ? -16.013 4.237 11.439 1.00 88.25 212 ALA A N 1
ATOM 1687 C CA . ALA A 1 212 ? -14.967 3.229 11.271 1.00 88.25 212 ALA A CA 1
ATOM 1688 C C . ALA A 1 212 ? -15.487 1.988 10.522 1.00 88.25 212 ALA A C 1
ATOM 1690 O O . ALA A 1 212 ? -14.855 1.532 9.573 1.00 88.25 212 ALA A O 1
ATOM 1691 N N . ILE A 1 213 ? -16.657 1.465 10.905 1.00 90.62 213 ILE A N 1
ATOM 1692 C CA . ILE A 1 213 ? -17.242 0.240 10.336 1.00 90.62 213 ILE A CA 1
ATOM 1693 C C . ILE A 1 213 ? -17.563 0.400 8.845 1.00 90.62 213 ILE A C 1
ATOM 1695 O O . ILE A 1 213 ? -17.340 -0.541 8.087 1.00 90.62 213 ILE A O 1
ATOM 1699 N N . GLN A 1 214 ? -18.026 1.574 8.396 1.00 93.75 214 GLN A N 1
ATOM 1700 C CA . GLN A 1 214 ? -18.290 1.790 6.968 1.00 93.75 214 GLN A CA 1
ATOM 1701 C C . GLN A 1 214 ? -17.033 1.571 6.118 1.00 93.75 214 GLN A C 1
ATOM 1703 O O . GLN A 1 214 ? -17.123 0.920 5.086 1.00 93.75 214 GLN A O 1
ATOM 1708 N N . PHE A 1 215 ? -15.856 2.000 6.586 1.00 90.25 215 PHE A N 1
ATOM 1709 C CA . PHE A 1 215 ? -14.591 1.763 5.887 1.00 90.25 215 PHE A CA 1
ATOM 1710 C C . PHE A 1 215 ? -14.192 0.288 5.921 1.00 90.25 215 PHE A C 1
ATOM 1712 O O . PHE A 1 215 ? -13.761 -0.259 4.909 1.00 90.25 215 PHE A O 1
ATOM 1719 N N . VAL A 1 216 ? -14.392 -0.366 7.067 1.00 91.38 216 VAL A N 1
ATOM 1720 C CA . VAL A 1 216 ? -14.064 -1.786 7.264 1.00 91.38 216 VAL A CA 1
ATOM 1721 C C . VAL A 1 216 ? -14.847 -2.682 6.305 1.00 91.38 216 VAL A C 1
ATOM 1723 O O . VAL A 1 216 ? -14.328 -3.703 5.873 1.00 91.38 216 VAL A O 1
ATOM 1726 N N . ILE A 1 217 ? -16.081 -2.301 5.966 1.00 92.81 217 ILE A N 1
ATOM 1727 C CA . ILE A 1 217 ? -16.919 -3.019 4.999 1.00 92.81 217 ILE A CA 1
ATOM 1728 C C . ILE A 1 217 ? -16.594 -2.579 3.569 1.00 92.81 217 ILE A C 1
ATOM 1730 O O . ILE A 1 217 ? -16.434 -3.417 2.685 1.00 92.81 217 ILE A O 1
ATOM 1734 N N . LEU A 1 218 ? -16.494 -1.270 3.330 1.00 92.81 218 LEU A N 1
ATOM 1735 C CA . LEU A 1 218 ? -16.360 -0.732 1.981 1.00 92.81 218 LEU A CA 1
ATOM 1736 C C . LEU A 1 218 ? -15.015 -1.096 1.347 1.00 92.81 218 LEU A C 1
ATOM 1738 O O . LEU A 1 218 ? -14.986 -1.426 0.165 1.00 92.81 218 LEU A O 1
ATOM 1742 N N . LYS A 1 219 ? -13.914 -1.081 2.109 1.00 92.12 219 LYS A N 1
ATOM 1743 C CA . LYS A 1 219 ? -12.582 -1.372 1.565 1.00 92.12 219 LYS A CA 1
ATOM 1744 C C . LYS A 1 219 ? -12.484 -2.787 0.980 1.00 92.12 219 LYS A C 1
ATOM 1746 O O . LYS A 1 219 ? -12.172 -2.882 -0.202 1.00 92.12 219 LYS A O 1
ATOM 1751 N N . PRO A 1 220 ? -12.847 -3.868 1.697 1.00 93.88 220 PRO A N 1
ATOM 1752 C CA . PRO A 1 220 ? -12.880 -5.207 1.118 1.00 93.88 220 PRO A CA 1
ATOM 1753 C C . PRO A 1 220 ? -13.754 -5.335 -0.132 1.00 93.88 220 PRO A C 1
ATOM 1755 O O . PRO A 1 220 ? -13.343 -5.967 -1.102 1.00 93.88 220 PRO A O 1
ATOM 1758 N N . VAL A 1 221 ? -14.943 -4.719 -0.131 1.00 94.31 221 VAL A N 1
ATOM 1759 C CA . VAL A 1 221 ? -15.863 -4.749 -1.280 1.00 94.31 221 VAL A CA 1
ATOM 1760 C C . VAL A 1 221 ? -15.232 -4.071 -2.493 1.00 94.31 221 VAL A C 1
ATOM 1762 O O . VAL A 1 221 ? -15.252 -4.624 -3.593 1.00 94.31 221 VAL A O 1
ATOM 1765 N N . LEU A 1 222 ? -14.644 -2.891 -2.302 1.00 91.88 222 LEU A N 1
ATOM 1766 C CA . LEU A 1 222 ? -14.009 -2.130 -3.372 1.00 91.88 222 LEU A CA 1
ATOM 1767 C C . LEU A 1 222 ? -12.733 -2.809 -3.886 1.00 91.88 222 LEU A C 1
ATOM 1769 O O . LEU A 1 222 ? -12.558 -2.891 -5.099 1.00 91.88 222 LEU A O 1
ATOM 1773 N N . SER A 1 223 ? -11.902 -3.375 -3.009 1.00 91.38 223 SER A N 1
ATOM 1774 C CA . SER A 1 223 ? -10.711 -4.137 -3.404 1.00 91.38 223 SER A CA 1
ATOM 1775 C C . SER A 1 223 ? -11.072 -5.424 -4.154 1.00 91.38 223 SER A C 1
ATOM 1777 O O . SER A 1 223 ? -10.449 -5.736 -5.165 1.00 91.38 223 SER A O 1
ATOM 1779 N N . LEU A 1 224 ? -12.122 -6.143 -3.739 1.00 92.88 224 LEU A N 1
ATOM 1780 C CA . LEU A 1 224 ? -12.615 -7.318 -4.468 1.00 92.88 224 LEU A CA 1
ATOM 1781 C C . LEU A 1 224 ? -13.214 -6.935 -5.828 1.00 92.88 224 LEU A C 1
ATOM 1783 O O . LEU A 1 224 ? -13.010 -7.628 -6.824 1.00 92.88 224 LEU A O 1
ATOM 1787 N N . THR A 1 225 ? -13.920 -5.807 -5.892 1.00 90.56 225 THR A N 1
ATOM 1788 C CA . THR A 1 225 ? -14.420 -5.257 -7.159 1.00 90.56 225 THR A CA 1
ATOM 1789 C C . THR A 1 225 ? -13.256 -4.919 -8.092 1.00 90.56 225 THR A C 1
ATOM 1791 O O . THR A 1 225 ? -13.294 -5.254 -9.269 1.00 90.56 225 THR A O 1
ATOM 1794 N N . MET A 1 226 ? -12.184 -4.317 -7.572 1.00 87.56 226 MET A N 1
ATOM 1795 C CA . MET A 1 226 ? -10.989 -3.996 -8.354 1.00 87.56 226 MET A CA 1
ATOM 1796 C C . MET A 1 226 ? -10.272 -5.263 -8.845 1.00 87.56 226 MET A C 1
ATOM 1798 O O . MET A 1 226 ? -9.924 -5.344 -10.019 1.00 87.56 226 MET A O 1
ATOM 1802 N N . PHE A 1 227 ? -10.132 -6.276 -7.983 1.00 87.94 227 PHE A N 1
ATOM 1803 C CA . PHE A 1 227 ? -9.559 -7.579 -8.334 1.00 87.94 227 PHE A CA 1
ATOM 1804 C C . PHE A 1 227 ? -10.361 -8.277 -9.440 1.00 87.94 227 PHE A C 1
ATOM 1806 O O . PHE A 1 227 ? -9.794 -8.708 -10.438 1.00 87.94 227 PHE A O 1
ATOM 1813 N N . THR A 1 228 ? -11.687 -8.349 -9.303 1.00 87.94 228 THR A N 1
ATOM 1814 C CA . THR A 1 228 ? -12.561 -9.006 -10.292 1.00 87.94 228 THR A CA 1
ATOM 1815 C C . THR A 1 228 ? -12.599 -8.261 -11.624 1.00 87.94 228 THR A C 1
ATOM 1817 O O . THR A 1 228 ? -12.454 -8.895 -12.663 1.00 87.94 228 THR A O 1
ATOM 1820 N N . LEU A 1 229 ? -12.715 -6.929 -11.619 1.00 84.94 229 LEU A N 1
ATOM 1821 C CA . LEU A 1 229 ? -12.665 -6.114 -12.841 1.00 84.94 229 LEU A CA 1
ATOM 1822 C C . LEU A 1 229 ? -11.313 -6.204 -13.560 1.00 84.94 229 LEU A C 1
ATOM 1824 O O . LEU A 1 229 ? -11.281 -6.129 -14.786 1.00 84.94 229 LEU A O 1
ATOM 1828 N N . GLY A 1 230 ? -10.224 -6.422 -12.820 1.00 79.38 230 GLY A N 1
ATOM 1829 C CA . GLY A 1 230 ? -8.898 -6.673 -13.385 1.00 79.38 230 GLY A CA 1
ATOM 1830 C C . GLY A 1 230 ? -8.798 -7.958 -14.216 1.00 79.38 230 GLY A C 1
ATOM 1831 O O . GLY A 1 230 ? -7.948 -8.030 -15.091 1.00 79.38 230 GLY A O 1
ATOM 1832 N N . HIS A 1 231 ? -9.681 -8.942 -14.007 1.00 82.31 231 HIS A N 1
ATOM 1833 C CA . HIS A 1 231 ? -9.693 -10.181 -14.799 1.00 82.31 231 HIS A CA 1
ATOM 1834 C C . HIS A 1 231 ? -10.426 -10.042 -16.139 1.00 82.31 231 HIS A C 1
ATOM 1836 O O . HIS A 1 231 ? -10.294 -10.906 -16.998 1.00 82.31 231 HIS A O 1
ATOM 1842 N N . PHE A 1 232 ? -11.228 -8.990 -16.327 1.00 79.56 232 PHE A N 1
ATOM 1843 C CA . PHE A 1 232 ? -12.089 -8.847 -17.505 1.00 79.56 232 PHE A CA 1
ATOM 1844 C C . PHE A 1 232 ? -11.395 -8.192 -18.717 1.00 79.56 232 PHE A C 1
ATOM 1846 O O . PHE A 1 232 ? -12.097 -7.697 -19.596 1.00 79.56 232 PHE A O 1
ATOM 1853 N N . ASP A 1 233 ? -10.053 -8.174 -18.774 1.00 65.69 233 ASP A N 1
ATOM 1854 C CA . ASP A 1 233 ? -9.236 -7.567 -19.850 1.00 65.69 233 ASP A CA 1
ATOM 1855 C C . ASP A 1 233 ? -9.770 -6.193 -20.313 1.00 65.69 233 ASP A C 1
ATOM 1857 O O . ASP A 1 233 ? -9.809 -5.855 -21.500 1.00 65.69 233 ASP A O 1
ATOM 1861 N N . LEU A 1 234 ? -10.237 -5.385 -19.355 1.00 69.19 234 LEU A N 1
ATOM 1862 C CA . LEU A 1 234 ? -10.683 -4.026 -19.638 1.00 69.19 234 LEU A CA 1
ATOM 1863 C C . LEU A 1 234 ? -9.472 -3.188 -20.075 1.00 69.19 234 LEU A C 1
ATOM 1865 O O . LEU A 1 234 ? -8.390 -3.385 -19.520 1.00 69.19 234 LEU A O 1
ATOM 1869 N N . PRO A 1 235 ? -9.635 -2.235 -21.016 1.00 62.75 235 PRO A N 1
ATOM 1870 C CA . PRO A 1 235 ? -8.537 -1.387 -21.464 1.00 62.75 235 PRO A CA 1
ATOM 1871 C C . PRO A 1 235 ? -7.812 -0.775 -20.264 1.00 62.75 235 PRO A C 1
ATOM 1873 O O . PRO A 1 235 ? -8.435 -0.089 -19.446 1.00 62.75 235 PRO A O 1
ATOM 1876 N N . GLU A 1 236 ? -6.513 -1.056 -20.137 1.00 60.00 236 GLU A N 1
ATOM 1877 C CA . GLU A 1 236 ? -5.716 -0.482 -19.062 1.00 60.00 236 GLU A CA 1
ATOM 1878 C C . GLU A 1 236 ? -5.681 1.041 -19.235 1.00 60.00 236 GLU A C 1
ATOM 1880 O O . GLU A 1 236 ? -5.349 1.541 -20.319 1.00 60.00 236 GLU A O 1
ATOM 1885 N N . PRO A 1 237 ? -6.038 1.815 -18.198 1.00 57.38 237 PRO A N 1
ATOM 1886 C CA . PRO A 1 237 ? -5.927 3.253 -18.288 1.00 57.38 237 PRO A CA 1
ATOM 1887 C C . PRO A 1 237 ? -4.461 3.630 -18.472 1.00 57.38 237 PRO A C 1
ATOM 1889 O O . PRO A 1 237 ? -3.625 3.323 -17.629 1.00 57.38 237 PRO A O 1
ATOM 1892 N N . HIS A 1 238 ? -4.171 4.432 -19.498 1.00 53.78 238 HIS A N 1
ATOM 1893 C CA . HIS A 1 238 ? -2.879 5.114 -19.599 1.00 53.78 238 HIS A CA 1
ATOM 1894 C C . HIS A 1 238 ? -2.593 5.995 -18.368 1.00 53.78 238 HIS A C 1
ATOM 1896 O O . HIS A 1 238 ? -1.438 6.328 -18.115 1.00 53.78 238 HIS A O 1
ATOM 1902 N N . VAL A 1 239 ? -3.633 6.379 -17.603 1.00 59.25 239 VAL A N 1
ATOM 1903 C CA . VAL A 1 239 ? -3.482 7.142 -16.362 1.00 59.25 239 VAL A CA 1
ATOM 1904 C C . VAL A 1 239 ? -4.585 6.866 -15.326 1.00 59.25 239 VAL A C 1
ATOM 1906 O O . VAL A 1 239 ? -5.775 6.957 -15.634 1.00 59.25 239 VAL A O 1
ATOM 1909 N N . TRP A 1 240 ? -4.191 6.620 -14.072 1.00 59.22 240 TRP A N 1
ATOM 1910 C CA . TRP A 1 240 ? -5.057 6.310 -12.916 1.00 59.22 240 TRP A CA 1
ATOM 1911 C C . TRP A 1 240 ? -6.133 7.368 -12.588 1.00 59.22 240 TRP A C 1
ATOM 1913 O O . TRP A 1 240 ? -7.141 7.050 -11.958 1.00 59.22 240 TRP A O 1
ATOM 1923 N N . TYR A 1 241 ? -5.946 8.623 -13.021 1.00 63.84 241 TYR A N 1
ATOM 1924 C CA . TYR A 1 241 ? -6.905 9.721 -12.822 1.00 63.84 241 TYR A CA 1
ATOM 1925 C C . TYR A 1 241 ? -7.892 9.910 -13.981 1.00 63.84 241 TYR A C 1
ATOM 1927 O O . TYR A 1 241 ? -8.647 10.885 -14.014 1.00 63.84 241 TYR A O 1
ATOM 1935 N N . SER A 1 242 ? -7.895 9.010 -14.965 1.00 72.25 242 SER A N 1
ATOM 1936 C CA . SER A 1 242 ? -8.861 9.079 -16.054 1.00 72.25 242 SER A CA 1
ATOM 1937 C C . SER A 1 242 ? -10.272 8.864 -15.510 1.00 72.25 242 SER A C 1
ATOM 1939 O O . SER A 1 242 ? -10.645 7.750 -15.147 1.00 72.25 242 SER A O 1
ATOM 1941 N N . TYR A 1 243 ? -11.090 9.921 -15.522 1.00 77.94 243 TYR A N 1
ATOM 1942 C CA . TYR A 1 243 ? -12.498 9.877 -15.105 1.00 77.94 243 TYR A CA 1
ATOM 1943 C C . TYR A 1 243 ? -13.336 8.861 -15.901 1.00 77.94 243 TYR A C 1
ATOM 1945 O O . TYR A 1 243 ? -14.456 8.552 -15.520 1.00 77.94 243 TYR A O 1
ATOM 1953 N N . ARG A 1 244 ? -12.813 8.351 -17.023 1.00 73.75 244 ARG A N 1
ATOM 1954 C CA . ARG A 1 244 ? -13.470 7.340 -17.859 1.00 73.75 244 ARG A CA 1
ATOM 1955 C C . ARG A 1 244 ? -13.303 5.912 -17.335 1.00 73.75 244 ARG A C 1
ATOM 1957 O O . ARG A 1 244 ? -13.992 5.026 -17.824 1.00 73.75 244 ARG A O 1
ATOM 1964 N N . HIS A 1 245 ? -12.400 5.678 -16.382 1.00 79.81 245 HIS A N 1
ATOM 1965 C CA . HIS A 1 245 ? -12.068 4.337 -15.898 1.00 79.81 245 HIS A CA 1
ATOM 1966 C C . HIS A 1 245 ? -12.629 4.073 -14.501 1.00 79.81 245 HIS A C 1
ATOM 1968 O O . HIS A 1 245 ? -12.659 4.947 -13.635 1.00 79.81 245 HIS A O 1
ATOM 1974 N N . TYR A 1 246 ? -13.031 2.823 -14.261 1.00 83.19 246 TYR A N 1
ATOM 1975 C CA . TYR A 1 246 ? -13.623 2.379 -12.995 1.00 83.19 246 TYR A CA 1
ATOM 1976 C C . TYR A 1 246 ? -12.687 2.592 -11.791 1.00 83.19 246 TYR A C 1
ATOM 1978 O O . TYR A 1 246 ? -13.149 2.929 -10.701 1.00 83.19 246 TYR A O 1
ATOM 1986 N N . GLN A 1 247 ? -11.369 2.459 -11.997 1.00 82.12 247 GLN A N 1
ATOM 1987 C CA . GLN A 1 247 ? -10.351 2.629 -10.956 1.00 82.12 247 GLN A CA 1
ATOM 1988 C C . GLN A 1 247 ? -10.391 4.025 -10.317 1.00 82.12 247 GLN A C 1
ATOM 1990 O O . GLN A 1 247 ? -10.189 4.146 -9.107 1.00 82.12 247 GLN A O 1
ATOM 1995 N N . PHE A 1 248 ? -10.715 5.067 -11.092 1.00 83.94 248 PHE A N 1
ATOM 1996 C CA . PHE A 1 248 ? -10.839 6.433 -10.583 1.00 83.94 248 PHE A CA 1
ATOM 1997 C C . PHE A 1 248 ? -11.956 6.536 -9.538 1.00 83.94 248 PHE A C 1
ATOM 1999 O O . PHE A 1 248 ? -11.728 6.992 -8.419 1.00 83.94 248 PHE A O 1
ATOM 2006 N N . TYR A 1 249 ? -13.155 6.049 -9.871 1.00 87.06 249 TYR A N 1
ATOM 2007 C CA . TYR A 1 249 ? -14.310 6.091 -8.971 1.00 87.06 249 TYR A CA 1
ATOM 2008 C C . TYR A 1 249 ? -14.105 5.236 -7.718 1.00 87.06 249 TYR A C 1
ATOM 2010 O O . TYR A 1 249 ? -14.443 5.681 -6.621 1.00 87.06 249 TYR A O 1
ATOM 2018 N N . ILE A 1 250 ? -13.501 4.049 -7.862 1.00 88.12 250 ILE A N 1
ATOM 2019 C CA . ILE A 1 250 ? -13.129 3.197 -6.724 1.00 88.12 250 ILE A CA 1
ATOM 2020 C C . ILE A 1 250 ? -12.158 3.941 -5.797 1.00 88.12 250 ILE A C 1
ATOM 2022 O O . ILE A 1 250 ? -12.383 4.003 -4.589 1.00 88.12 250 ILE A O 1
ATOM 2026 N N . THR A 1 251 ? -11.122 4.568 -6.357 1.00 83.81 251 THR A N 1
ATOM 2027 C CA . THR A 1 251 ? -10.115 5.316 -5.591 1.00 83.81 251 THR A CA 1
ATOM 2028 C C . THR A 1 251 ? -10.724 6.514 -4.863 1.00 83.81 251 THR A C 1
ATOM 2030 O O . THR A 1 251 ? -10.432 6.735 -3.687 1.00 83.81 251 THR A O 1
ATOM 2033 N N . VAL A 1 252 ? -11.607 7.276 -5.516 1.00 85.94 252 VAL A N 1
ATOM 2034 C CA . VAL A 1 252 ? -12.320 8.403 -4.890 1.00 85.94 252 VAL A CA 1
ATOM 2035 C C . VAL A 1 252 ? -13.218 7.922 -3.747 1.00 85.94 252 VAL A C 1
ATOM 2037 O O . VAL A 1 252 ? -13.176 8.493 -2.655 1.00 85.94 252 VAL A O 1
ATOM 2040 N N . ALA A 1 253 ? -13.989 6.852 -3.961 1.00 89.62 253 ALA A N 1
ATOM 2041 C CA . ALA A 1 253 ? -14.854 6.270 -2.936 1.00 89.62 253 ALA A CA 1
ATOM 2042 C C . ALA A 1 253 ? -14.049 5.769 -1.722 1.00 89.62 253 ALA A C 1
ATOM 2044 O O . ALA A 1 253 ? -14.413 6.063 -0.580 1.00 89.62 253 ALA A O 1
ATOM 2045 N N . LEU A 1 254 ? -12.922 5.085 -1.959 1.00 87.56 254 LEU A N 1
ATOM 2046 C CA . LEU A 1 254 ? -11.996 4.647 -0.910 1.00 87.56 254 LEU A CA 1
ATOM 2047 C C . LEU A 1 254 ? -11.438 5.830 -0.115 1.00 87.56 254 LEU A C 1
ATOM 2049 O O . LEU A 1 254 ? -11.471 5.801 1.114 1.00 87.56 254 LEU A O 1
ATOM 2053 N N . ASN A 1 255 ? -10.979 6.890 -0.784 1.00 86.25 255 ASN A N 1
ATOM 2054 C CA . ASN A 1 255 ? -10.428 8.072 -0.117 1.00 86.25 255 ASN A CA 1
ATOM 2055 C C . ASN A 1 255 ? -11.467 8.786 0.757 1.00 86.25 255 ASN A C 1
ATOM 2057 O O . ASN A 1 255 ? -11.169 9.155 1.895 1.00 86.25 255 ASN A O 1
ATOM 2061 N N . LEU A 1 256 ? -12.701 8.939 0.268 1.00 86.12 256 LEU A N 1
ATOM 2062 C CA . LEU A 1 256 ? -13.790 9.536 1.046 1.00 86.12 256 LEU A CA 1
ATOM 2063 C C . LEU A 1 256 ? -14.143 8.682 2.273 1.00 86.12 256 LEU A C 1
ATOM 2065 O O . LEU A 1 256 ? -14.351 9.205 3.373 1.00 86.12 256 LEU A O 1
ATOM 2069 N N . SER A 1 257 ? -14.174 7.361 2.101 1.00 89.62 257 SER A N 1
ATOM 2070 C CA . SER A 1 257 ? -14.440 6.408 3.176 1.00 89.62 257 SER A CA 1
ATOM 2071 C C . SER A 1 257 ? -13.340 6.414 4.242 1.00 89.62 257 SER A C 1
ATOM 2073 O O . SER A 1 257 ? -13.641 6.536 5.433 1.00 89.62 257 SER A O 1
ATOM 2075 N N . VAL A 1 258 ? -12.069 6.383 3.832 1.00 85.88 258 VAL A N 1
ATOM 2076 C CA . VAL A 1 258 ? -10.895 6.526 4.708 1.00 85.88 258 VAL A CA 1
ATOM 2077 C C . VAL A 1 258 ? -10.949 7.838 5.486 1.00 85.88 258 VAL A C 1
ATOM 2079 O O . VAL A 1 258 ? -10.796 7.841 6.711 1.00 85.88 258 VAL A O 1
ATOM 2082 N N . ALA A 1 259 ? -11.200 8.958 4.800 1.00 84.50 259 ALA A N 1
ATOM 2083 C CA . ALA A 1 259 ? -11.281 10.277 5.421 1.00 84.50 259 ALA A CA 1
ATOM 2084 C C . ALA A 1 259 ? -12.381 10.325 6.490 1.00 84.50 259 ALA A C 1
ATOM 2086 O O . ALA A 1 259 ? -12.145 10.803 7.600 1.00 84.50 259 ALA A O 1
ATOM 2087 N N . THR A 1 260 ? -13.550 9.753 6.192 1.00 84.81 260 THR A N 1
ATOM 2088 C CA . THR A 1 260 ? -14.680 9.661 7.127 1.00 84.81 260 THR A CA 1
ATOM 2089 C C . THR A 1 260 ? -14.324 8.824 8.361 1.00 84.81 260 THR A C 1
ATOM 2091 O O . THR A 1 260 ? -14.533 9.271 9.492 1.00 84.81 260 THR A O 1
ATOM 2094 N N . ALA A 1 261 ? -13.723 7.644 8.177 1.00 86.69 261 ALA A N 1
ATOM 2095 C CA . ALA A 1 261 ? -13.308 6.777 9.282 1.00 86.69 261 ALA A CA 1
ATOM 2096 C C . ALA A 1 261 ? -12.280 7.452 10.194 1.00 86.69 261 ALA A C 1
ATOM 2098 O O . ALA A 1 261 ? -12.415 7.452 11.422 1.00 86.69 261 ALA A O 1
ATOM 2099 N N . PHE A 1 262 ? -11.269 8.085 9.600 1.00 82.62 262 PHE A N 1
ATOM 2100 C CA . PHE A 1 262 ? -10.243 8.774 10.365 1.00 82.62 262 PHE A CA 1
ATOM 2101 C C . PHE A 1 262 ? -10.745 10.028 11.054 1.00 82.62 262 PHE A C 1
ATOM 2103 O O . PHE A 1 262 ? -10.293 10.311 12.161 1.00 82.62 262 PHE A O 1
ATOM 2110 N N . TYR A 1 263 ? -11.670 10.757 10.442 1.00 82.94 263 TYR A N 1
ATOM 2111 C CA . TYR A 1 263 ? -12.306 11.889 11.091 1.00 82.94 263 TYR A CA 1
ATOM 2112 C C . TYR A 1 263 ? -13.042 11.439 12.364 1.00 82.94 263 TYR A C 1
ATOM 2114 O O . TYR A 1 263 ? -12.797 11.990 13.437 1.00 82.94 263 TYR A O 1
ATOM 2122 N N . GLY A 1 264 ? -13.827 10.355 12.293 1.00 83.25 264 GLY A N 1
ATOM 2123 C CA . GLY A 1 264 ? -14.487 9.763 13.463 1.00 83.25 264 GLY A CA 1
ATOM 2124 C C . GLY A 1 264 ? -13.504 9.342 14.565 1.00 83.25 264 GLY A C 1
ATOM 2125 O O . GLY A 1 264 ? -13.702 9.669 15.736 1.00 83.25 264 GLY A O 1
ATOM 2126 N N . LEU A 1 265 ? -12.397 8.690 14.195 1.00 83.81 265 LEU A N 1
ATOM 2127 C CA . LEU A 1 265 ? -11.324 8.315 15.126 1.00 83.81 265 LEU A CA 1
ATOM 2128 C C . LEU A 1 265 ? -10.662 9.528 15.792 1.00 83.81 265 LEU A C 1
ATOM 2130 O O . LEU A 1 265 ? -10.421 9.525 17.001 1.00 83.81 265 LEU A O 1
ATOM 2134 N N . ILE A 1 266 ? -10.377 10.577 15.019 1.00 82.00 266 ILE A N 1
ATOM 2135 C CA . ILE A 1 266 ? -9.776 11.818 15.517 1.00 82.00 266 ILE A CA 1
ATOM 2136 C C . ILE A 1 266 ? -10.731 12.518 16.485 1.00 82.00 266 ILE A C 1
ATOM 2138 O O . ILE A 1 266 ? -10.293 12.962 17.547 1.00 82.00 266 ILE A O 1
ATOM 2142 N N . CYS A 1 267 ? -12.024 12.594 16.167 1.00 84.19 267 CYS A N 1
ATOM 2143 C CA . CYS A 1 267 ? -13.034 13.144 17.069 1.00 84.19 267 CYS A CA 1
ATOM 2144 C C . CYS A 1 267 ? -13.113 12.341 18.371 1.00 84.19 267 CYS A C 1
ATOM 2146 O O . CYS A 1 267 ? -13.057 12.927 19.454 1.00 84.19 267 CYS A O 1
ATOM 2148 N N . PHE A 1 268 ? -13.174 11.006 18.282 1.00 85.31 268 PHE A N 1
ATOM 2149 C CA . PHE A 1 268 ? -13.191 10.134 19.459 1.00 85.31 268 PHE A CA 1
ATOM 2150 C C . PHE A 1 268 ? -11.938 10.315 20.319 1.00 85.31 268 PHE A C 1
ATOM 2152 O O . PHE A 1 268 ? -12.021 10.347 21.548 1.00 85.31 268 PHE A O 1
ATOM 2159 N N . TYR A 1 269 ? -10.774 10.503 19.697 1.00 81.31 269 TYR A N 1
ATOM 2160 C CA . TYR A 1 269 ? -9.564 10.799 20.445 1.00 81.31 269 TYR A CA 1
ATOM 2161 C C . TYR A 1 269 ? -9.618 12.153 21.138 1.00 81.31 269 TYR A C 1
ATOM 2163 O O . TYR A 1 269 ? -9.339 12.224 22.328 1.00 81.31 269 TYR A O 1
ATOM 2171 N N . HIS A 1 270 ? -9.975 13.229 20.439 1.00 82.88 270 HIS A N 1
ATOM 2172 C CA . HIS A 1 270 ? -10.018 14.559 21.048 1.00 82.88 270 HIS A CA 1
ATOM 2173 C C . HIS A 1 270 ? -10.965 14.601 22.251 1.00 82.88 270 HIS A C 1
ATOM 2175 O O . HIS A 1 270 ? -10.642 15.218 23.266 1.00 82.88 270 HIS A O 1
ATOM 2181 N N . ALA A 1 271 ? -12.074 13.867 22.181 1.00 82.31 271 ALA A N 1
ATOM 2182 C CA . ALA A 1 271 ? -13.004 13.676 23.287 1.00 82.31 271 ALA A CA 1
ATOM 2183 C C . ALA A 1 271 ? -12.378 13.004 24.521 1.00 82.31 271 ALA A C 1
ATOM 2185 O O . ALA A 1 271 ? -12.773 13.287 25.650 1.00 82.31 271 ALA A O 1
ATOM 2186 N N . THR A 1 272 ? -11.412 12.109 24.316 1.00 80.69 272 THR A N 1
ATOM 2187 C CA . THR A 1 272 ? -10.942 11.163 25.339 1.00 80.69 272 THR A CA 1
ATOM 2188 C C . THR A 1 272 ? -9.449 11.308 25.672 1.00 80.69 272 THR A C 1
ATOM 2190 O O . THR A 1 272 ? -8.963 10.688 26.616 1.00 80.69 272 THR A O 1
ATOM 2193 N N . HIS A 1 273 ? -8.706 12.181 24.981 1.00 78.94 273 HIS A N 1
ATOM 2194 C CA . HIS A 1 273 ? -7.242 12.285 25.061 1.00 78.94 273 HIS A CA 1
ATOM 2195 C C . HIS A 1 273 ? -6.707 12.481 26.485 1.00 78.94 273 HIS A C 1
ATOM 2197 O O . HIS A 1 273 ? -5.691 11.890 26.839 1.00 78.94 273 HIS A O 1
ATOM 2203 N N . LYS A 1 274 ? -7.404 13.257 27.327 1.00 76.00 274 LYS A N 1
ATOM 2204 C CA . LYS A 1 274 ? -7.013 13.484 28.729 1.00 76.00 274 LYS A CA 1
ATOM 2205 C C . LYS A 1 274 ? -7.064 12.199 29.552 1.00 76.00 274 LYS A C 1
ATOM 2207 O O . LYS A 1 274 ? -6.193 11.964 30.379 1.00 76.00 274 LYS A O 1
ATOM 2212 N N . GLN A 1 275 ? -8.064 11.360 29.298 1.00 72.88 275 GLN A N 1
ATOM 2213 C CA . GLN A 1 275 ? -8.259 10.084 29.988 1.00 72.88 275 GLN A CA 1
ATOM 2214 C C . GLN A 1 275 ? -7.311 9.006 29.443 1.00 72.88 275 GLN A C 1
ATOM 2216 O O . GLN A 1 275 ? -6.871 8.135 30.186 1.00 72.88 275 GLN A O 1
ATOM 2221 N N . LEU A 1 276 ? -6.923 9.099 28.165 1.00 71.00 276 LEU A N 1
ATOM 2222 C CA . LEU A 1 276 ? -5.952 8.194 27.542 1.00 71.00 276 LEU A CA 1
ATOM 2223 C C . LEU A 1 276 ? -4.486 8.644 27.688 1.00 71.00 276 LEU A C 1
ATOM 2225 O O . LEU A 1 276 ? -3.588 7.911 27.266 1.00 71.00 276 LEU A O 1
ATOM 2229 N N . ALA A 1 277 ? -4.215 9.801 28.303 1.00 68.69 277 ALA A N 1
ATOM 2230 C CA . ALA A 1 277 ? -2.866 10.355 28.440 1.00 68.69 277 ALA A CA 1
ATOM 2231 C C . ALA A 1 277 ? -1.894 9.395 29.151 1.00 68.69 277 ALA A C 1
ATOM 2233 O O . ALA A 1 277 ? -0.719 9.330 28.789 1.00 68.69 277 ALA A O 1
ATOM 2234 N N . MET A 1 278 ? -2.402 8.591 30.095 1.00 66.31 278 MET A N 1
ATOM 2235 C CA . MET A 1 278 ? -1.620 7.602 30.847 1.00 66.31 278 MET A CA 1
ATOM 2236 C C . MET A 1 278 ? -1.067 6.469 29.967 1.00 66.31 278 MET A C 1
ATOM 2238 O O . MET A 1 278 ? -0.009 5.926 30.265 1.00 66.31 278 MET A O 1
ATOM 2242 N N . TYR A 1 279 ? -1.748 6.123 28.870 1.00 65.00 279 TYR A N 1
ATOM 2243 C CA . TYR A 1 279 ? -1.382 4.984 28.020 1.00 65.00 279 TYR A CA 1
ATOM 2244 C C . TYR A 1 279 ? -0.673 5.383 26.717 1.00 65.00 279 TYR A C 1
ATOM 2246 O O . TYR A 1 279 ? -0.267 4.491 25.974 1.00 65.00 279 TYR A O 1
ATOM 2254 N N . ARG A 1 280 ? -0.545 6.693 26.421 1.00 62.50 280 ARG A N 1
ATOM 2255 C CA . ARG A 1 280 ? 0.026 7.255 25.173 1.00 62.50 280 ARG A CA 1
ATOM 2256 C C . ARG A 1 280 ? -0.286 6.391 23.933 1.00 62.50 280 ARG A C 1
ATOM 2258 O O . ARG A 1 280 ? 0.626 5.884 23.287 1.00 62.50 280 ARG A O 1
ATOM 2265 N N . PRO A 1 281 ? -1.565 6.196 23.570 1.00 59.62 281 PRO A N 1
ATOM 2266 C CA . PRO A 1 281 ? -1.932 5.318 22.456 1.00 59.62 281 PRO A CA 1
ATOM 2267 C C . PRO A 1 281 ? -1.544 5.887 21.078 1.00 59.62 281 PRO A C 1
ATOM 2269 O O . PRO A 1 281 ? -1.531 5.154 20.092 1.00 59.62 281 PRO A O 1
ATOM 2272 N N . TRP A 1 282 ? -1.226 7.185 20.997 1.00 57.31 282 TRP A N 1
ATOM 2273 C CA . TRP A 1 282 ? -1.022 7.899 19.732 1.00 57.31 282 TRP A CA 1
ATOM 2274 C C . TRP A 1 282 ? 0.234 7.555 18.954 1.00 57.31 282 TRP A C 1
ATOM 2276 O O . TRP A 1 282 ? 0.090 7.330 17.762 1.00 57.31 282 TRP A O 1
ATOM 2286 N N . PRO A 1 283 ? 1.432 7.471 19.549 1.00 55.59 283 PRO A N 1
ATOM 2287 C CA . PRO A 1 283 ? 2.628 7.085 18.803 1.00 55.59 283 PRO A CA 1
ATOM 2288 C C . PRO A 1 283 ? 2.473 5.706 18.153 1.00 55.59 283 PRO A C 1
ATOM 2290 O O . PRO A 1 283 ? 2.812 5.526 16.988 1.00 55.59 283 PRO A O 1
ATOM 2293 N N . LYS A 1 284 ? 1.834 4.764 18.863 1.00 58.28 284 LYS A N 1
ATOM 2294 C CA . LYS A 1 284 ? 1.531 3.428 18.335 1.00 58.28 284 LYS A CA 1
ATOM 2295 C C . LYS A 1 284 ? 0.525 3.493 17.184 1.00 58.28 284 LYS A C 1
ATOM 2297 O O . LYS A 1 284 ? 0.754 2.850 16.173 1.00 58.28 284 LYS A O 1
ATOM 2302 N N . PHE A 1 285 ? -0.535 4.301 17.300 1.00 54.72 285 PHE A N 1
ATOM 2303 C CA . PHE A 1 285 ? -1.524 4.520 16.233 1.00 54.72 285 PHE A CA 1
ATOM 2304 C C . PHE A 1 285 ? -0.971 5.239 14.998 1.00 54.72 285 PHE A C 1
ATOM 2306 O O . PHE A 1 285 ? -1.277 4.879 13.864 1.00 54.72 285 PHE A O 1
ATOM 2313 N N . LEU A 1 286 ? -0.175 6.281 15.226 1.00 56.38 286 LEU A N 1
ATOM 2314 C CA . LEU A 1 286 ? 0.399 7.123 14.188 1.00 56.38 286 LEU A CA 1
ATOM 2315 C C . LEU A 1 286 ? 1.470 6.368 13.399 1.00 56.38 286 LEU A C 1
ATOM 2317 O O . LEU A 1 286 ? 1.649 6.673 12.232 1.00 56.38 286 LEU A O 1
ATOM 2321 N N . CYS A 1 287 ? 2.111 5.355 13.990 1.00 57.62 287 CYS A N 1
ATOM 2322 C CA . CYS A 1 287 ? 2.997 4.440 13.273 1.00 57.62 287 CYS A CA 1
ATOM 2323 C C . CYS A 1 287 ? 2.229 3.643 12.195 1.00 57.62 287 CYS A C 1
ATOM 2325 O O . CYS A 1 287 ? 2.547 3.729 11.014 1.00 57.62 287 CYS A O 1
ATOM 2327 N N . ILE A 1 288 ? 1.128 2.982 12.571 1.00 53.78 288 ILE A N 1
ATOM 2328 C CA . ILE A 1 288 ? 0.254 2.195 11.669 1.00 53.78 288 ILE A CA 1
ATOM 2329 C C . ILE A 1 288 ? -0.396 3.082 10.606 1.00 53.78 288 ILE A C 1
ATOM 2331 O O . ILE A 1 288 ? -0.417 2.757 9.424 1.00 53.78 288 ILE A O 1
ATOM 2335 N N . LYS A 1 289 ? -0.951 4.223 11.030 1.00 59.00 289 LYS A N 1
ATOM 2336 C CA . LYS A 1 289 ? -1.607 5.171 10.129 1.00 59.00 289 LYS A CA 1
ATOM 2337 C C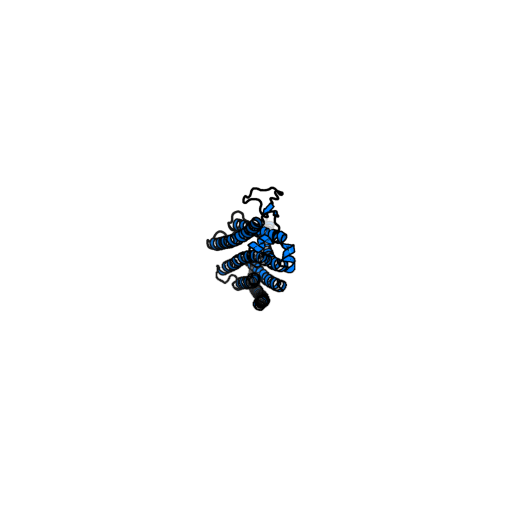 . LYS A 1 289 ? -0.581 5.856 9.226 1.00 59.00 289 LYS A C 1
ATOM 2339 O O . LYS A 1 289 ? -0.842 6.023 8.046 1.00 59.00 289 LYS A O 1
ATOM 2344 N N . GLY A 1 290 ? 0.581 6.222 9.761 1.00 61.38 290 GLY A N 1
ATOM 2345 C CA . GLY A 1 290 ? 1.681 6.828 9.016 1.00 61.38 290 GLY A CA 1
ATOM 2346 C C . GLY A 1 290 ? 2.101 5.954 7.846 1.00 61.38 290 GLY A C 1
ATOM 2347 O O . GLY A 1 290 ? 2.109 6.439 6.726 1.00 61.38 290 GLY A O 1
ATOM 2348 N N . VAL A 1 291 ? 2.300 4.657 8.078 1.00 64.06 291 VAL A N 1
ATOM 2349 C CA . VAL A 1 291 ? 2.580 3.674 7.021 1.00 64.06 291 VAL A CA 1
ATOM 2350 C C . VAL A 1 291 ? 1.513 3.693 5.919 1.00 64.06 291 VAL A C 1
ATOM 2352 O O . VAL A 1 291 ? 1.833 3.843 4.745 1.00 64.06 291 VAL A O 1
ATOM 2355 N N . VAL A 1 292 ? 0.228 3.609 6.267 1.00 62.84 292 VAL A N 1
ATOM 2356 C CA . VAL A 1 292 ? -0.862 3.593 5.269 1.00 62.84 292 VAL A CA 1
ATOM 2357 C C . VAL A 1 292 ? -0.930 4.898 4.464 1.00 62.84 292 VAL A C 1
ATOM 2359 O O . VAL A 1 292 ? -1.173 4.884 3.260 1.00 62.84 292 VAL A O 1
ATOM 2362 N N . PHE A 1 293 ? -0.688 6.046 5.100 1.00 65.31 293 PHE A N 1
ATOM 2363 C CA . PHE A 1 293 ? -0.648 7.321 4.383 1.00 65.31 293 PHE A CA 1
ATOM 2364 C C . PHE A 1 293 ? 0.590 7.436 3.500 1.00 65.31 293 PHE A C 1
ATOM 2366 O O . PHE A 1 293 ? 0.469 7.878 2.362 1.00 65.31 293 PHE A O 1
ATOM 2373 N N . VAL A 1 294 ? 1.766 7.046 3.990 1.00 68.69 294 VAL A N 1
ATOM 2374 C CA . VAL A 1 294 ? 2.997 7.137 3.201 1.00 68.69 294 VAL A CA 1
ATOM 2375 C C . VAL A 1 294 ? 2.917 6.198 1.998 1.00 68.69 294 VAL A C 1
ATOM 2377 O O . VAL A 1 294 ? 3.146 6.663 0.888 1.00 68.69 294 VAL A O 1
ATOM 2380 N N . THR A 1 295 ? 2.456 4.957 2.166 1.00 70.56 295 THR A N 1
ATOM 2381 C CA . THR A 1 295 ? 2.228 4.024 1.045 1.00 70.56 295 THR A CA 1
ATOM 2382 C C . THR A 1 295 ? 1.222 4.546 0.016 1.00 70.56 295 THR A C 1
ATOM 2384 O O . THR A 1 295 ? 1.433 4.393 -1.188 1.00 70.56 295 THR A O 1
ATOM 2387 N N . PHE A 1 296 ? 0.160 5.230 0.454 1.00 69.31 296 PHE A N 1
ATOM 2388 C CA . PHE A 1 296 ? -0.774 5.906 -0.449 1.00 69.31 296 PHE A CA 1
ATOM 2389 C C . PHE A 1 296 ? -0.102 7.046 -1.234 1.00 69.31 296 PHE A C 1
ATOM 2391 O O . PHE A 1 296 ? -0.188 7.093 -2.463 1.00 69.31 296 PHE A O 1
ATOM 2398 N N . TRP A 1 297 ? 0.596 7.953 -0.543 1.00 72.12 297 TRP A N 1
ATOM 2399 C CA . TRP A 1 297 ? 1.289 9.081 -1.177 1.00 72.12 297 TRP A CA 1
ATOM 2400 C C . TRP A 1 297 ? 2.422 8.621 -2.097 1.00 72.12 297 TRP A C 1
ATOM 2402 O O . TRP A 1 297 ? 2.633 9.230 -3.143 1.00 72.12 297 TRP A O 1
ATOM 2412 N N . GLN A 1 298 ? 3.104 7.528 -1.760 1.00 75.75 298 GLN A N 1
ATOM 2413 C CA . GLN A 1 298 ? 4.086 6.876 -2.620 1.00 75.75 298 GLN A CA 1
ATOM 2414 C C . GLN A 1 298 ? 3.455 6.366 -3.903 1.00 75.75 298 GLN A C 1
ATOM 2416 O O . GLN A 1 298 ? 3.958 6.669 -4.981 1.00 75.75 298 GLN A O 1
ATOM 2421 N N . SER A 1 299 ? 2.341 5.638 -3.799 1.00 76.69 299 SER A N 1
ATOM 2422 C CA . SER A 1 299 ? 1.634 5.145 -4.979 1.00 76.69 299 SER A CA 1
ATOM 2423 C C . SER A 1 299 ? 1.220 6.304 -5.883 1.00 76.69 299 SER A C 1
ATOM 2425 O O . SER A 1 299 ? 1.462 6.279 -7.088 1.00 76.69 299 SER A O 1
ATOM 2427 N N . MET A 1 300 ? 0.674 7.379 -5.307 1.00 73.56 300 MET A N 1
ATOM 2428 C CA . MET A 1 300 ? 0.282 8.559 -6.074 1.00 73.56 300 MET A CA 1
ATOM 2429 C C . MET A 1 300 ? 1.487 9.258 -6.725 1.00 73.56 300 MET A C 1
ATOM 2431 O O . MET A 1 300 ? 1.413 9.649 -7.889 1.00 73.56 300 MET A O 1
ATOM 2435 N N . ALA A 1 301 ? 2.607 9.387 -6.006 1.00 79.25 301 ALA A N 1
ATOM 2436 C CA . ALA A 1 301 ? 3.833 9.996 -6.517 1.00 79.25 301 ALA A CA 1
ATOM 2437 C C . ALA A 1 301 ? 4.463 9.174 -7.653 1.00 79.25 301 ALA A C 1
ATOM 2439 O O . ALA A 1 301 ? 4.835 9.739 -8.678 1.00 79.25 301 ALA A O 1
ATOM 2440 N N . LEU A 1 302 ? 4.537 7.849 -7.514 1.00 80.56 302 LEU A N 1
ATOM 2441 C CA . LEU A 1 302 ? 5.068 6.954 -8.547 1.00 80.56 302 LEU A CA 1
ATOM 2442 C C . LEU A 1 302 ? 4.202 6.977 -9.808 1.00 80.56 302 LEU A C 1
ATOM 2444 O O . LEU A 1 302 ? 4.718 7.067 -10.920 1.00 80.56 302 LEU A O 1
ATOM 2448 N N . ASN A 1 303 ? 2.882 6.997 -9.638 1.00 74.06 303 ASN A N 1
ATOM 2449 C CA . ASN A 1 303 ? 1.955 7.145 -10.751 1.00 74.06 303 ASN A CA 1
ATOM 2450 C C . ASN A 1 303 ? 2.029 8.531 -11.420 1.00 74.06 303 ASN A C 1
ATOM 2452 O O . ASN A 1 303 ? 1.834 8.650 -12.631 1.00 74.06 303 ASN A O 1
ATOM 2456 N N . LEU A 1 304 ? 2.328 9.591 -10.665 1.00 79.25 304 LEU A N 1
ATOM 2457 C CA . LEU A 1 304 ? 2.601 10.911 -11.234 1.00 79.25 304 LEU A CA 1
ATOM 2458 C C . LEU A 1 304 ? 3.903 10.901 -12.051 1.00 79.25 304 LEU A C 1
ATOM 2460 O O . LEU A 1 304 ? 3.913 11.408 -13.171 1.00 79.25 304 LEU A O 1
ATOM 2464 N N . LEU A 1 305 ? 4.971 10.282 -11.539 1.00 79.62 305 LEU A N 1
ATOM 2465 C CA . LEU A 1 305 ? 6.244 10.136 -12.257 1.00 79.62 305 LEU A CA 1
ATOM 2466 C C . LEU A 1 305 ? 6.080 9.357 -13.569 1.00 79.62 305 LEU A C 1
ATOM 2468 O O . LEU A 1 305 ? 6.636 9.778 -14.585 1.00 79.62 305 LEU A O 1
ATOM 2472 N N . LEU A 1 306 ? 5.260 8.298 -13.569 1.00 78.31 306 LEU A N 1
ATOM 2473 C CA . LEU A 1 306 ? 4.852 7.585 -14.785 1.00 78.31 306 LEU A CA 1
ATOM 2474 C C . LEU A 1 306 ? 4.195 8.528 -15.797 1.00 78.31 306 LEU A C 1
ATOM 2476 O O . LEU A 1 306 ? 4.575 8.552 -16.963 1.00 78.31 306 LEU A O 1
ATOM 2480 N N . SER A 1 307 ? 3.240 9.347 -15.347 1.00 75.00 307 SER A N 1
ATOM 2481 C CA . SER A 1 307 ? 2.510 10.261 -16.237 1.00 75.00 307 SER A CA 1
ATOM 2482 C C . SER A 1 307 ? 3.377 11.376 -16.836 1.00 75.00 307 SER A C 1
ATOM 2484 O O . SER A 1 307 ? 3.059 11.885 -17.907 1.00 75.00 307 SER A O 1
ATOM 2486 N N . ILE A 1 308 ? 4.477 11.740 -16.168 1.00 82.06 308 ILE A N 1
ATOM 2487 C CA . ILE A 1 308 ? 5.447 12.741 -16.644 1.00 82.06 308 ILE A CA 1
ATOM 2488 C C . ILE A 1 308 ? 6.505 12.095 -17.566 1.00 82.06 308 ILE A C 1
ATOM 2490 O O . ILE A 1 308 ? 7.285 12.800 -18.201 1.00 82.06 308 ILE A O 1
ATOM 2494 N N . GLY A 1 309 ? 6.525 10.762 -17.690 1.00 77.06 309 GLY A N 1
ATOM 2495 C CA . GLY A 1 309 ? 7.488 10.041 -18.525 1.00 77.06 309 GLY A CA 1
ATOM 2496 C C . GLY A 1 309 ? 8.897 10.006 -17.930 1.00 77.06 309 GLY A C 1
ATOM 2497 O O . GLY A 1 309 ? 9.885 10.032 -18.665 1.00 77.06 309 GLY A O 1
ATOM 2498 N N . TYR A 1 310 ? 9.017 9.990 -16.597 1.00 79.50 310 TYR A N 1
ATOM 2499 C CA . TYR A 1 310 ? 10.317 9.924 -15.934 1.00 79.50 310 TYR A CA 1
ATOM 2500 C C . TYR A 1 310 ? 11.016 8.589 -16.237 1.00 79.50 310 TYR A C 1
ATOM 2502 O O . TYR A 1 310 ? 10.525 7.527 -15.867 1.00 79.50 310 TYR A O 1
ATOM 2510 N N . GLN A 1 311 ? 12.189 8.642 -16.876 1.00 71.38 311 GLN A N 1
ATOM 2511 C CA . GLN A 1 311 ? 12.863 7.477 -17.476 1.00 71.38 311 GLN A CA 1
ATOM 2512 C C . GLN A 1 311 ? 13.142 6.311 -16.508 1.00 71.38 311 GLN A C 1
ATOM 2514 O O . GLN A 1 311 ? 13.142 5.159 -16.935 1.00 71.38 311 GLN A O 1
ATOM 2519 N N . ASN A 1 312 ? 13.343 6.580 -15.211 1.00 72.00 312 ASN A N 1
ATOM 2520 C CA . ASN A 1 312 ? 13.589 5.527 -14.213 1.00 72.00 312 ASN A CA 1
ATOM 2521 C C . ASN A 1 312 ? 12.314 4.777 -13.790 1.00 72.00 312 ASN A C 1
ATOM 2523 O O . ASN A 1 312 ? 12.402 3.714 -13.182 1.00 72.00 312 ASN A O 1
ATOM 2527 N N . VAL A 1 313 ? 11.132 5.310 -14.105 1.00 76.44 313 VAL A N 1
ATOM 2528 C CA . VAL A 1 313 ? 9.841 4.660 -13.867 1.00 76.44 313 VAL A CA 1
ATOM 2529 C C . VAL A 1 313 ? 9.205 4.428 -15.232 1.00 76.44 313 VAL A C 1
ATOM 2531 O O . VAL A 1 313 ? 8.323 5.159 -15.662 1.00 76.44 313 VAL A O 1
ATOM 2534 N N . ALA A 1 314 ? 9.732 3.434 -15.947 1.00 70.81 314 ALA A N 1
ATOM 2535 C CA . ALA A 1 314 ? 9.379 3.201 -17.344 1.00 70.81 314 ALA A CA 1
ATOM 2536 C C . ALA A 1 314 ? 7.940 2.691 -17.522 1.00 70.81 314 ALA A C 1
ATOM 2538 O O . ALA A 1 314 ? 7.252 3.126 -18.436 1.00 70.81 314 ALA A O 1
ATOM 2539 N N . ASN A 1 315 ? 7.491 1.785 -16.643 1.00 77.62 315 ASN A N 1
ATOM 2540 C CA . ASN A 1 315 ? 6.206 1.088 -16.746 1.00 77.62 315 ASN A CA 1
ATOM 2541 C C . ASN A 1 315 ? 5.558 0.902 -15.363 1.00 77.62 315 ASN A C 1
ATOM 2543 O O . ASN A 1 315 ? 6.243 0.956 -14.337 1.00 77.62 315 ASN A O 1
ATOM 2547 N N . ALA A 1 316 ? 4.256 0.595 -15.339 1.00 75.94 316 ALA A N 1
ATOM 2548 C CA . ALA A 1 316 ? 3.495 0.331 -14.113 1.00 75.94 316 ALA A CA 1
ATOM 2549 C C . ALA A 1 316 ? 4.116 -0.771 -13.234 1.00 75.94 316 ALA A C 1
ATOM 2551 O O . ALA A 1 316 ? 4.186 -0.610 -12.019 1.00 75.94 316 ALA A O 1
ATOM 2552 N N . ALA A 1 317 ? 4.663 -1.831 -13.840 1.00 78.31 317 ALA A N 1
ATOM 2553 C CA . ALA A 1 317 ? 5.351 -2.904 -13.118 1.00 78.31 317 ALA A CA 1
ATOM 2554 C C . ALA A 1 317 ? 6.584 -2.408 -12.335 1.00 78.31 317 ALA A C 1
ATOM 2556 O O . ALA A 1 317 ? 6.822 -2.836 -11.207 1.00 78.31 317 ALA A O 1
ATOM 2557 N N . VAL A 1 318 ? 7.343 -1.455 -12.893 1.00 81.75 318 VAL A N 1
ATOM 2558 C CA . VAL A 1 318 ? 8.510 -0.855 -12.219 1.00 81.75 318 VAL A CA 1
ATOM 2559 C C . VAL A 1 318 ? 8.060 0.031 -11.059 1.00 81.75 318 VAL A C 1
ATOM 2561 O O . VAL A 1 318 ? 8.653 -0.018 -9.984 1.00 81.75 318 VAL A O 1
ATOM 2564 N N . ALA A 1 319 ? 6.992 0.811 -11.246 1.00 82.38 319 ALA A N 1
ATOM 2565 C CA . ALA A 1 319 ? 6.404 1.602 -10.168 1.00 82.38 319 ALA A CA 1
ATOM 2566 C C . ALA A 1 319 ? 5.917 0.710 -9.015 1.00 82.38 319 ALA A C 1
ATOM 2568 O O . ALA A 1 319 ? 6.217 0.986 -7.856 1.00 82.38 319 ALA A O 1
ATOM 2569 N N . GLU A 1 320 ? 5.227 -0.388 -9.325 1.00 83.81 320 GLU A N 1
ATOM 2570 C CA . GLU A 1 320 ? 4.768 -1.358 -8.330 1.00 83.81 320 GLU A CA 1
ATOM 2571 C C . GLU A 1 320 ? 5.943 -2.010 -7.584 1.00 83.81 320 GLU A C 1
ATOM 2573 O O . GLU A 1 320 ? 5.909 -2.123 -6.357 1.00 83.81 320 GLU A O 1
ATOM 2578 N N . ALA A 1 321 ? 7.011 -2.389 -8.294 1.00 86.81 321 ALA A N 1
ATOM 2579 C CA . ALA A 1 321 ? 8.217 -2.937 -7.680 1.00 86.81 321 ALA A CA 1
ATOM 2580 C C . ALA A 1 321 ? 8.881 -1.926 -6.728 1.00 86.81 321 ALA A C 1
ATOM 2582 O O . ALA A 1 321 ? 9.161 -2.251 -5.575 1.00 86.81 321 ALA A O 1
ATOM 2583 N N . ILE A 1 322 ? 9.054 -0.669 -7.150 1.00 87.75 322 ILE A N 1
ATOM 2584 C CA . ILE A 1 322 ? 9.589 0.389 -6.278 1.00 87.75 322 ILE A CA 1
ATOM 2585 C C . ILE A 1 322 ? 8.696 0.569 -5.044 1.00 87.75 322 ILE A C 1
ATOM 2587 O O . ILE A 1 322 ? 9.202 0.668 -3.927 1.00 87.75 322 ILE A O 1
ATOM 2591 N N . GLN A 1 323 ? 7.373 0.566 -5.216 1.00 88.19 323 GLN A N 1
ATOM 2592 C CA . GLN A 1 323 ? 6.436 0.694 -4.105 1.00 88.19 323 GLN A CA 1
ATOM 2593 C C . GLN A 1 323 ? 6.562 -0.476 -3.117 1.00 88.19 323 GLN A C 1
ATOM 2595 O O . GLN A 1 323 ? 6.671 -0.250 -1.914 1.00 88.19 323 GLN A O 1
ATOM 2600 N N . ASN A 1 324 ? 6.594 -1.722 -3.598 1.00 89.44 324 ASN A N 1
ATOM 2601 C CA . ASN A 1 324 ? 6.750 -2.895 -2.736 1.00 89.44 324 ASN A CA 1
ATOM 2602 C C . ASN A 1 324 ? 8.107 -2.905 -2.009 1.00 89.44 324 ASN A C 1
ATOM 2604 O O . ASN A 1 324 ? 8.168 -3.277 -0.834 1.00 89.44 324 ASN A O 1
ATOM 2608 N N . PHE A 1 325 ? 9.179 -2.441 -2.660 1.00 91.25 325 PHE A N 1
ATOM 2609 C CA . PHE A 1 325 ? 10.488 -2.263 -2.028 1.00 91.25 325 PHE A CA 1
ATOM 2610 C C . PHE A 1 325 ? 10.429 -1.242 -0.885 1.00 91.25 325 PHE A C 1
ATOM 2612 O O . PHE A 1 325 ? 10.871 -1.530 0.230 1.00 91.25 325 PHE A O 1
ATOM 2619 N N . LEU A 1 326 ? 9.828 -0.072 -1.131 1.00 90.25 326 LEU A N 1
ATOM 2620 C CA . LEU A 1 326 ? 9.657 0.967 -0.114 1.00 90.25 326 LEU A CA 1
ATOM 2621 C C . LEU A 1 326 ? 8.825 0.466 1.072 1.00 90.25 326 LEU A C 1
ATOM 2623 O O . LEU A 1 326 ? 9.215 0.700 2.214 1.00 90.25 326 LEU A O 1
ATOM 2627 N N . ILE A 1 327 ? 7.763 -0.310 0.829 1.00 89.75 327 ILE A N 1
ATOM 2628 C CA . ILE A 1 327 ? 6.961 -0.925 1.899 1.00 89.75 327 ILE A CA 1
ATOM 2629 C C . ILE A 1 327 ? 7.823 -1.827 2.795 1.00 89.75 327 ILE A C 1
ATOM 2631 O O . ILE A 1 327 ? 7.680 -1.785 4.017 1.00 89.75 327 ILE A O 1
ATOM 2635 N N . CYS A 1 328 ? 8.741 -2.621 2.234 1.00 91.00 328 CYS A N 1
ATOM 2636 C CA . CYS A 1 328 ? 9.627 -3.481 3.031 1.00 91.00 328 CYS A CA 1
ATOM 2637 C C . CYS A 1 328 ? 10.508 -2.658 3.988 1.00 91.00 328 CYS A C 1
ATOM 2639 O O . CYS A 1 328 ? 10.645 -2.998 5.167 1.00 91.00 328 CYS A O 1
ATOM 2641 N N . VAL A 1 329 ? 11.061 -1.544 3.499 1.00 89.56 329 VAL A N 1
ATOM 2642 C CA . VAL A 1 329 ? 11.870 -0.612 4.302 1.00 89.56 329 VAL A CA 1
ATOM 2643 C C . VAL A 1 329 ? 11.017 0.076 5.371 1.00 89.56 329 VAL A C 1
ATOM 2645 O O . VAL A 1 329 ? 11.414 0.159 6.534 1.00 89.56 329 VAL A O 1
ATOM 2648 N N . GLU A 1 330 ? 9.819 0.530 5.016 1.00 87.75 330 GLU A N 1
ATOM 2649 C CA . GLU A 1 330 ? 8.895 1.166 5.953 1.00 87.75 330 GLU A CA 1
ATOM 2650 C C . GLU A 1 330 ? 8.449 0.237 7.067 1.00 87.75 330 GLU A C 1
ATOM 2652 O O . GLU A 1 330 ? 8.397 0.661 8.218 1.00 87.75 330 GLU A O 1
ATOM 2657 N N . MET A 1 331 ? 8.155 -1.027 6.751 1.00 88.69 331 MET A N 1
ATOM 2658 C CA . MET A 1 331 ? 7.764 -2.013 7.755 1.00 88.69 331 MET A CA 1
ATOM 2659 C C . MET A 1 331 ? 8.888 -2.235 8.763 1.00 88.69 331 MET A C 1
ATOM 2661 O O . MET A 1 331 ? 8.622 -2.339 9.960 1.00 88.69 331 MET A O 1
ATOM 2665 N N . PHE A 1 332 ? 10.144 -2.244 8.313 1.00 88.75 332 PHE A N 1
ATOM 2666 C CA . PHE A 1 332 ? 11.297 -2.310 9.205 1.00 88.75 332 PHE A CA 1
ATOM 2667 C C . PHE A 1 332 ? 11.391 -1.079 10.121 1.00 88.75 332 PHE A C 1
ATOM 2669 O O . PHE A 1 332 ? 11.520 -1.223 11.338 1.00 88.75 332 PHE A O 1
ATOM 2676 N N . ILE A 1 333 ? 11.255 0.131 9.569 1.00 86.06 333 ILE A N 1
ATOM 2677 C CA . ILE A 1 333 ? 11.269 1.374 10.359 1.00 86.06 333 ILE A CA 1
ATOM 2678 C C . ILE A 1 333 ? 10.092 1.408 11.344 1.00 86.06 333 ILE A C 1
ATOM 2680 O O . ILE A 1 333 ? 10.270 1.752 12.512 1.00 86.06 333 ILE A O 1
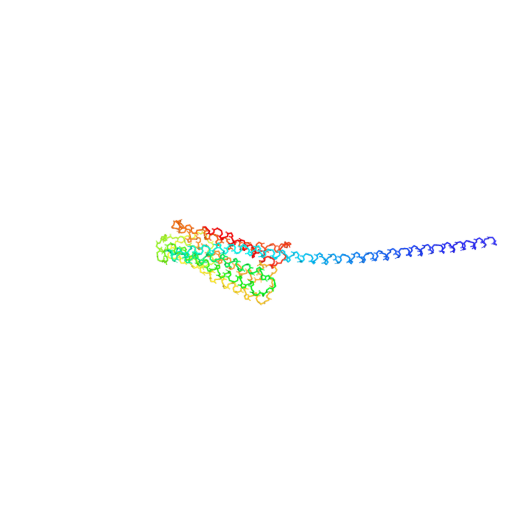ATOM 2684 N N . ALA A 1 334 ? 8.900 0.999 10.912 1.00 82.00 334 ALA A N 1
ATOM 2685 C CA . ALA A 1 334 ? 7.714 0.901 11.753 1.00 82.00 334 ALA A CA 1
ATOM 2686 C C . ALA A 1 334 ? 7.906 -0.110 12.893 1.00 82.00 334 ALA A C 1
ATOM 2688 O O . ALA A 1 334 ? 7.512 0.173 14.025 1.00 82.00 334 ALA A O 1
ATOM 2689 N N . ALA A 1 335 ? 8.557 -1.248 12.628 1.00 84.75 335 ALA A N 1
ATOM 2690 C CA . ALA A 1 335 ? 8.921 -2.223 13.654 1.00 84.75 335 ALA A CA 1
ATOM 2691 C C . ALA A 1 335 ? 9.825 -1.594 14.723 1.00 84.75 335 ALA A C 1
ATOM 2693 O O . ALA A 1 335 ? 9.571 -1.768 15.912 1.00 84.75 335 ALA A O 1
ATOM 2694 N N . MET A 1 336 ? 10.831 -0.815 14.308 1.00 83.38 336 MET A N 1
ATOM 2695 C CA . MET A 1 336 ? 11.710 -0.090 15.232 1.00 83.38 336 MET A CA 1
ATOM 2696 C C . MET A 1 336 ? 10.972 1.001 16.010 1.00 83.38 336 MET A C 1
ATOM 2698 O O . MET A 1 336 ? 11.235 1.180 17.185 1.00 83.38 336 MET A O 1
ATOM 2702 N N . MET A 1 337 ? 10.032 1.726 15.400 1.00 75.19 337 MET A N 1
ATOM 2703 C CA . MET A 1 337 ? 9.255 2.759 16.105 1.00 75.19 337 MET A CA 1
ATOM 2704 C C . MET A 1 337 ? 8.219 2.186 17.084 1.00 75.19 337 MET A C 1
ATOM 2706 O O . MET A 1 337 ? 7.692 2.917 17.922 1.00 75.19 337 MET A O 1
ATOM 2710 N N . HIS A 1 338 ? 7.887 0.898 16.966 1.00 67.94 338 HIS A N 1
ATOM 2711 C CA . HIS A 1 338 ? 6.940 0.217 17.847 1.00 67.94 338 HIS A CA 1
ATOM 2712 C C . HIS A 1 338 ? 7.547 -0.253 19.187 1.00 67.94 338 HIS A C 1
ATOM 2714 O O . HIS A 1 338 ? 6.762 -0.646 20.063 1.00 67.94 338 HIS A O 1
ATOM 2720 N N . THR A 1 339 ? 8.879 -0.185 19.366 1.00 57.44 339 THR A N 1
ATOM 2721 C CA . THR A 1 339 ? 9.562 -0.326 20.675 1.00 57.44 339 THR A CA 1
ATOM 2722 C C . THR A 1 339 ? 9.214 0.823 21.604 1.00 57.44 339 THR A C 1
ATOM 2724 O O . THR A 1 339 ? 8.867 0.532 22.773 1.00 57.44 339 THR A O 1
#

Secondary structure (DSSP, 8-state):
-HHHHHHHHHHHHHHHHHHHHHHHHHHHHHHHHHHHHHHHHHHHHHHHHHHHHHHHHHHHHHHHHHHHHHHHHHHHHHHHHHHHHHHHHHHHHHHHHT-S-HHHHHHHHHHHTHHHHHHHHHHHHHHHTTTS-TTHHHHHHHHHHHHHHHHHHHHHHHHHHHHHTT-HHHHHHHS-SEEE-SS--SSTT---TT---EEEHHHHHHHHHHHHHHHHHHHHHHHHHHHHHHTTTPPPPSSTT-TTSHHHHHHHHHHHHHHHHHHHHHHHHHHHHHHHGGG-HHHHHHHHHHHHHHHHHHHHHHHHHHHHT-TTS-SHHHHHHHHHHHHHHHHHHHHHHT-

InterPro domains:
  IPR005178 Organic solute transporter subunit alpha/Transmembrane protein 184 [PF03619] (75-338)
  IPR005178 Organic solute transporter subunit alpha/Transmembrane protein 184 [PTHR23423] (75-338)
  IPR005178 Organic solute transporter subunit alpha/Transmembrane protein 184 [SM01417] (73-339)

Sequence (339 aa):
NRTLETSHHEMEAYKTSFREYSDNLKANLDAGFNEQKAELKKFRSEVNTVEAGLDEYITHTNAQFKVEQSIIADWIAGTFTILGFLISMRHVYGHTSNFNKPAIQRKILAILWMVPIYGVTSWISLVVGDHGPKDVKPGLALVRDFYEAYCVYMFMALMVSILGEGDVQKCIKALPRELDRPFVCCLPTCILPRCRVRASASTFLWQCQVAAIQFVILKPVLSLTMFTLGHFDLPEPHVWYSYRHYQFYITVALNLSVATAFYGLICFYHATHKQLAMYRPWPKFLCIKGVVFVTFWQSMALNLLLSIGYQNVANAAVAEAIQNFLICVEMFIAAMMHT